Protein AF-0000000075971084 (afdb_homodimer)

Structure (mmCIF, N/CA/C/O backbone):
data_AF-0000000075971084-model_v1
#
loop_
_entity.id
_entity.type
_entity.pdbx_description
1 polymer 'GH18 domain-containing protein'
#
loop_
_atom_site.group_PDB
_atom_site.id
_atom_site.type_symbol
_atom_site.label_atom_id
_atom_site.label_alt_id
_atom_site.label_comp_id
_atom_site.label_asym_id
_atom_site.label_entity_id
_atom_site.label_seq_id
_atom_site.pdbx_PDB_ins_code
_atom_site.Cartn_x
_atom_site.Cartn_y
_atom_site.Cartn_z
_atom_site.occupancy
_atom_site.B_iso_or_equiv
_atom_site.auth_seq_id
_atom_site.auth_comp_id
_atom_site.auth_asym_id
_atom_site.auth_atom_id
_atom_site.pdbx_PDB_model_num
ATOM 1 N N . MET A 1 1 ? 2.893 -18.484 -8.086 1 83.44 1 MET A N 1
ATOM 2 C CA . MET A 1 1 ? 2.311 -17.203 -7.719 1 83.44 1 MET A CA 1
ATOM 3 C C . MET A 1 1 ? 2.146 -16.312 -8.945 1 83.44 1 MET A C 1
ATOM 5 O O . MET A 1 1 ? 1.045 -15.836 -9.234 1 83.44 1 MET A O 1
ATOM 9 N N . ALA A 1 2 ? 3.102 -16.266 -9.844 1 87.56 2 ALA A N 1
ATOM 10 C CA . ALA A 1 2 ? 3.031 -15.367 -10.992 1 87.56 2 ALA A CA 1
ATOM 11 C C . ALA A 1 2 ? 1.908 -15.773 -11.945 1 87.56 2 ALA A C 1
ATOM 13 O O . ALA A 1 2 ? 1.162 -14.922 -12.43 1 87.56 2 ALA A O 1
ATOM 14 N N . ASP A 1 3 ? 1.844 -17.047 -12.125 1 89.62 3 ASP A N 1
ATOM 15 C CA . ASP A 1 3 ? 0.774 -17.516 -12.992 1 89.62 3 ASP A CA 1
ATOM 16 C C . ASP A 1 3 ? -0.597 -17.172 -12.422 1 89.62 3 ASP A C 1
ATOM 18 O O . ASP A 1 3 ? -1.497 -16.766 -13.156 1 89.62 3 ASP A O 1
ATOM 22 N N . LEU A 1 4 ? -0.7 -17.375 -11.18 1 89.12 4 LEU A N 1
ATOM 23 C CA . LEU A 1 4 ? -1.96 -17.094 -10.508 1 89.12 4 LEU A CA 1
ATOM 24 C C . LEU A 1 4 ? -2.295 -15.602 -10.602 1 89.12 4 LEU A C 1
ATOM 26 O O . LEU A 1 4 ? -3.443 -15.234 -10.867 1 89.12 4 LEU A O 1
ATOM 30 N N . LEU A 1 5 ? -1.367 -14.734 -10.438 1 91.25 5 LEU A N 1
ATOM 31 C CA . LEU A 1 5 ? -1.575 -13.289 -10.531 1 91.25 5 LEU A CA 1
ATOM 32 C C . LEU A 1 5 ? -1.956 -12.891 -11.953 1 91.25 5 LEU A C 1
ATOM 34 O O . LEU A 1 5 ? -2.811 -12.023 -12.148 1 91.25 5 LEU A O 1
ATOM 38 N N . CYS A 1 6 ? -1.349 -13.547 -12.914 1 93.56 6 CYS A N 1
ATOM 39 C CA . CYS A 1 6 ? -1.674 -13.25 -14.305 1 93.56 6 CYS A CA 1
ATOM 40 C C . CYS A 1 6 ? -3.09 -13.695 -14.641 1 93.56 6 CYS A C 1
ATOM 42 O O . CYS A 1 6 ? -3.816 -13 -15.352 1 93.56 6 CYS A O 1
ATOM 44 N N . GLU A 1 7 ? -3.377 -14.797 -14.148 1 93.31 7 GLU A N 1
ATOM 45 C CA . GLU A 1 7 ? -4.75 -15.25 -14.336 1 93.31 7 GLU A CA 1
ATOM 46 C C . GLU A 1 7 ? -5.742 -14.305 -13.664 1 93.31 7 GLU A C 1
ATOM 48 O O . GLU A 1 7 ? -6.797 -14 -14.219 1 93.31 7 GLU A O 1
ATOM 53 N N . MET A 1 8 ? -5.434 -13.898 -12.523 1 91.38 8 MET A N 1
ATOM 54 C CA . MET A 1 8 ? -6.266 -12.945 -11.805 1 91.38 8 MET A CA 1
ATOM 55 C C . MET A 1 8 ? -6.402 -11.641 -12.586 1 91.38 8 MET A C 1
ATOM 57 O O . MET A 1 8 ? -7.5 -11.094 -12.695 1 91.38 8 MET A O 1
ATOM 61 N N . LYS A 1 9 ? -5.281 -11.18 -13.086 1 94.69 9 LYS A N 1
ATOM 62 C CA . LYS A 1 9 ? -5.309 -9.953 -13.875 1 94.69 9 LYS A CA 1
ATOM 63 C C . LYS A 1 9 ? -6.227 -10.094 -15.086 1 94.69 9 LYS A C 1
ATOM 65 O O . LYS A 1 9 ? -6.961 -9.164 -15.43 1 94.69 9 LYS A O 1
ATOM 70 N N . ASN A 1 10 ? -6.16 -11.211 -15.688 1 94.31 10 ASN A N 1
ATOM 71 C CA . ASN A 1 10 ? -7.051 -11.469 -16.812 1 94.31 10 ASN A CA 1
ATOM 72 C C . ASN A 1 10 ? -8.516 -11.367 -16.406 1 94.31 10 ASN A C 1
ATOM 74 O O . ASN A 1 10 ? -9.336 -10.805 -17.141 1 94.31 10 ASN A O 1
ATOM 78 N N . GLU A 1 11 ? -8.844 -11.891 -15.297 1 90.62 11 GLU A N 1
ATOM 79 C CA . GLU A 1 11 ? -10.203 -11.789 -14.781 1 90.62 11 GLU A CA 1
ATOM 80 C C . GLU A 1 11 ? -10.555 -10.344 -14.438 1 90.62 11 GLU A C 1
ATOM 82 O O . GLU A 1 11 ? -11.656 -9.875 -14.742 1 90.62 11 GLU A O 1
ATOM 87 N N . PHE A 1 12 ? -9.688 -9.625 -13.828 1 92.12 12 PHE A N 1
ATOM 88 C CA . PHE A 1 12 ? -9.883 -8.242 -13.414 1 92.12 12 PHE A CA 1
ATOM 89 C C . PHE A 1 12 ? -10.133 -7.348 -14.617 1 92.12 12 PHE A C 1
ATOM 91 O O . PHE A 1 12 ? -10.953 -6.43 -14.555 1 92.12 12 PHE A O 1
ATOM 98 N N . ASP A 1 13 ? -9.461 -7.652 -15.648 1 92.69 13 ASP A N 1
ATOM 99 C CA . ASP A 1 13 ? -9.57 -6.832 -16.844 1 92.69 13 ASP A CA 1
ATOM 100 C C . ASP A 1 13 ? -10.992 -6.871 -17.406 1 92.69 13 ASP A C 1
ATOM 102 O O . ASP A 1 13 ? -11.445 -5.902 -18.031 1 92.69 13 ASP A O 1
ATOM 106 N N . LYS A 1 1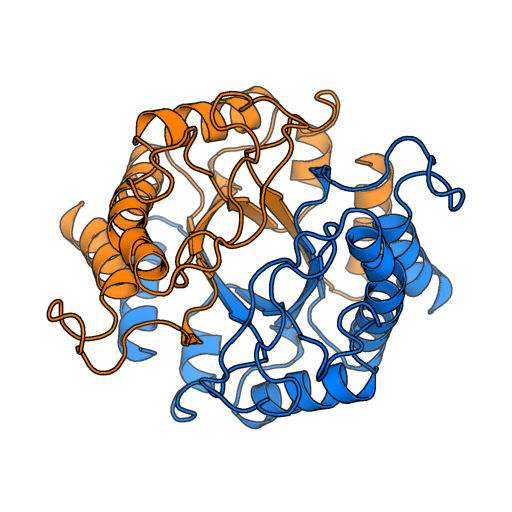4 ? -11.68 -7.926 -17.125 1 90.44 14 LYS A N 1
ATOM 107 C CA . LYS A 1 14 ? -13.055 -8.055 -17.594 1 90.44 14 LYS A CA 1
ATOM 108 C C . LYS A 1 14 ? -13.961 -7.035 -16.906 1 90.44 14 LYS A C 1
ATOM 110 O O . LYS A 1 14 ? -15.008 -6.664 -17.453 1 90.44 14 LYS A O 1
ATOM 115 N N . TYR A 1 15 ? -13.578 -6.582 -15.789 1 88.06 15 TYR A N 1
ATOM 116 C CA . TYR A 1 15 ? -14.398 -5.672 -15 1 88.06 15 TYR A CA 1
ATOM 117 C C . TYR A 1 15 ? -13.773 -4.285 -14.938 1 88.06 15 TYR A C 1
ATOM 119 O O . TYR A 1 15 ? -14.336 -3.369 -14.328 1 88.06 15 TYR A O 1
ATOM 127 N N . GLY A 1 16 ? -12.594 -4.141 -15.586 1 90.31 16 GLY A N 1
ATOM 128 C CA . GLY A 1 16 ? -11.891 -2.871 -15.5 1 90.31 16 GLY A CA 1
ATOM 129 C C . GLY A 1 16 ? -11.219 -2.648 -14.156 1 90.31 16 GLY A C 1
ATOM 130 O O . GLY A 1 16 ? -11.016 -1.506 -13.742 1 90.31 16 GLY A O 1
ATOM 131 N N . TYR A 1 17 ? -10.945 -3.771 -13.414 1 92.31 17 TYR A N 1
ATOM 132 C CA . TYR A 1 17 ? -10.305 -3.695 -12.109 1 92.31 17 TYR A CA 1
ATOM 133 C C . TYR A 1 17 ? -8.789 -3.643 -12.258 1 92.31 17 TYR A C 1
ATOM 135 O O . TYR A 1 17 ? -8.227 -4.207 -13.195 1 92.31 17 TYR A O 1
ATOM 143 N N . SER A 1 18 ? -8.195 -2.957 -11.289 1 94.38 18 SER A N 1
ATOM 144 C CA . SER A 1 18 ? -6.734 -2.912 -11.227 1 94.38 18 SER A CA 1
ATOM 145 C C . SER A 1 18 ? -6.195 -3.939 -10.234 1 94.38 18 SER A C 1
ATOM 147 O O . SER A 1 18 ? -6.824 -4.211 -9.211 1 94.38 18 SER A O 1
ATOM 149 N N . LEU A 1 19 ? -5.086 -4.473 -10.641 1 94.69 19 LEU A N 1
ATOM 150 C CA . LEU A 1 19 ? -4.348 -5.367 -9.75 1 94.69 19 LEU A CA 1
ATOM 151 C C . LEU A 1 19 ? -3.012 -4.754 -9.352 1 94.69 19 LEU A C 1
ATOM 153 O O . LEU A 1 19 ? -2.168 -4.48 -10.211 1 94.69 19 LEU A O 1
ATOM 157 N N . ALA A 1 20 ? -2.893 -4.52 -8.086 1 94.75 20 ALA A N 1
ATOM 158 C CA . ALA A 1 20 ? -1.648 -4.004 -7.523 1 94.75 20 ALA A CA 1
ATOM 159 C C . ALA A 1 20 ? -1.052 -4.984 -6.52 1 94.75 20 ALA A C 1
ATOM 161 O O . ALA A 1 20 ? -1.772 -5.793 -5.93 1 94.75 20 ALA A O 1
ATOM 162 N N . ILE A 1 21 ? 0.245 -4.91 -6.426 1 91.75 21 ILE A N 1
ATOM 163 C CA . ILE A 1 21 ? 0.929 -5.629 -5.359 1 91.75 21 ILE A CA 1
ATOM 164 C C . ILE A 1 21 ? 1.841 -4.672 -4.594 1 91.75 21 ILE A C 1
ATOM 166 O O . ILE A 1 21 ? 2.455 -3.783 -5.188 1 91.75 21 ILE A O 1
ATOM 170 N N . SER A 1 22 ? 1.828 -4.816 -3.281 1 88 22 SER A N 1
ATOM 171 C CA . SER A 1 22 ? 2.75 -4.098 -2.406 1 88 22 SER A CA 1
ATOM 172 C C . SER A 1 22 ? 3.676 -5.062 -1.67 1 88 22 SER A C 1
ATOM 174 O O . SER A 1 22 ? 3.217 -5.875 -0.865 1 88 22 SER A O 1
ATOM 176 N N . LEU A 1 23 ? 4.945 -4.828 -2.016 1 82.5 23 LEU A N 1
ATOM 177 C CA . LEU A 1 23 ? 5.953 -5.746 -1.502 1 82.5 23 LEU A CA 1
ATOM 178 C C . LEU A 1 23 ? 6.664 -5.152 -0.289 1 82.5 23 LEU A C 1
ATOM 180 O O . LEU A 1 23 ? 6.797 -3.93 -0.179 1 82.5 23 LEU A O 1
ATOM 184 N N . VAL A 1 24 ? 7.047 -6.129 0.544 1 69.31 24 VAL A N 1
ATOM 185 C CA . VAL A 1 24 ? 7.871 -5.758 1.689 1 69.31 24 VAL A CA 1
ATOM 186 C C . VAL A 1 24 ? 9.281 -6.32 1.519 1 69.31 24 VAL A C 1
ATOM 188 O O . VAL A 1 24 ? 9.461 -7.539 1.47 1 69.31 24 VAL A O 1
ATOM 191 N N . GLY A 1 25 ? 10.258 -5.434 1.027 1 62.38 25 GLY A N 1
ATOM 192 C CA . GLY A 1 25 ? 11.617 -5.746 0.621 1 62.38 25 GLY A CA 1
ATOM 193 C C . GLY A 1 25 ? 12.383 -6.531 1.667 1 62.38 25 GLY A C 1
ATOM 194 O O . GLY A 1 25 ? 13.617 -6.492 1.702 1 62.38 25 GLY A O 1
ATOM 195 N N . ALA A 1 26 ? 11.75 -7.109 2.613 1 53.75 26 ALA A N 1
ATOM 196 C CA . ALA A 1 26 ? 12.57 -7.871 3.557 1 53.75 26 ALA A CA 1
ATOM 197 C C . ALA A 1 26 ? 12.625 -9.344 3.166 1 53.75 26 ALA A C 1
ATOM 199 O O . ALA A 1 26 ? 13.516 -10.078 3.607 1 53.75 26 ALA A O 1
ATOM 200 N N . VAL A 1 27 ? 11.727 -9.789 2.359 1 50.12 27 VAL A N 1
ATOM 201 C CA . VAL A 1 27 ? 11.648 -11.242 2.217 1 50.12 27 VAL A CA 1
ATOM 202 C C . VAL A 1 27 ? 11.883 -11.625 0.758 1 50.12 27 VAL A C 1
ATOM 204 O O . VAL A 1 27 ? 11.375 -10.977 -0.155 1 50.12 27 VAL A O 1
ATOM 207 N N . GLU A 1 28 ? 12.953 -12.438 0.607 1 49.97 28 GLU A N 1
ATOM 208 C CA . GLU A 1 28 ? 13.234 -12.992 -0.715 1 49.97 28 GLU A CA 1
ATOM 209 C C . GLU A 1 28 ? 12.062 -13.828 -1.222 1 49.97 28 GLU A C 1
ATOM 211 O O . GLU A 1 28 ? 11.523 -14.656 -0.487 1 49.97 28 GLU A O 1
ATOM 216 N N . ILE A 1 29 ? 11.172 -13.32 -2.107 1 53.72 29 ILE A N 1
ATOM 217 C CA . ILE A 1 29 ? 10.18 -14.141 -2.799 1 53.72 29 ILE A CA 1
ATOM 218 C C . ILE A 1 29 ? 10.867 -15.023 -3.83 1 53.72 29 ILE A C 1
ATOM 220 O O . ILE A 1 29 ? 11.961 -14.703 -4.309 1 53.72 29 ILE A O 1
ATOM 224 N N . GLU A 1 30 ? 10.391 -16.266 -3.713 1 52.78 30 GLU A N 1
ATOM 225 C CA . GLU A 1 30 ? 10.984 -17.094 -4.758 1 52.78 30 GLU A CA 1
ATOM 226 C C . GLU A 1 30 ? 11.055 -16.344 -6.086 1 52.78 30 GLU A C 1
ATOM 228 O O . GLU A 1 30 ? 10.109 -15.648 -6.457 1 52.78 30 GLU A O 1
ATOM 233 N N . GLU A 1 31 ? 12.344 -16.094 -6.547 1 54.75 31 GLU A N 1
ATOM 234 C CA . GLU A 1 31 ? 12.953 -15.336 -7.637 1 54.75 31 GLU A CA 1
ATOM 235 C C . GLU A 1 31 ? 12.125 -15.445 -8.914 1 54.75 31 GLU A C 1
ATOM 237 O O . GLU A 1 31 ? 11.953 -14.461 -9.633 1 54.75 31 GLU A O 1
ATOM 242 N N . GLU A 1 32 ? 11.758 -16.797 -9.273 1 56.25 32 GLU A N 1
ATOM 243 C CA . GLU A 1 32 ? 11.602 -17.109 -10.688 1 56.25 32 GLU A CA 1
ATOM 244 C C . GLU A 1 32 ? 10.336 -16.5 -11.266 1 56.25 32 GLU A C 1
ATOM 246 O O . GLU A 1 32 ? 10.117 -16.531 -12.477 1 56.25 32 GLU A O 1
ATOM 251 N N . SER A 1 33 ? 10.039 -15.211 -10.859 1 80.38 33 SER A N 1
ATOM 252 C CA . SER A 1 33 ? 8.922 -14.805 -11.703 1 80.38 33 SER A CA 1
ATOM 253 C C . SER A 1 33 ? 8.5 -13.367 -11.406 1 80.38 33 SER A C 1
ATOM 255 O O . SER A 1 33 ? 7.367 -12.977 -11.695 1 80.38 33 SER A O 1
ATOM 257 N N . LEU A 1 34 ? 9.562 -12.656 -11.125 1 86.38 34 LEU A N 1
ATOM 258 C CA . LEU A 1 34 ? 9.219 -11.281 -10.789 1 86.38 34 LEU A CA 1
ATOM 259 C C . LEU A 1 34 ? 8.953 -10.469 -12.055 1 86.38 34 LEU A C 1
ATOM 261 O O . LEU A 1 34 ? 8.117 -9.562 -12.055 1 86.38 34 LEU A O 1
ATOM 265 N N . ASP A 1 35 ? 9.648 -10.867 -13.102 1 90.06 35 ASP A N 1
ATOM 266 C CA . ASP A 1 35 ? 9.383 -10.219 -14.383 1 90.06 35 ASP A CA 1
ATOM 267 C C . ASP A 1 35 ? 7.938 -10.445 -14.82 1 90.06 35 ASP A C 1
ATOM 269 O O . ASP A 1 35 ? 7.281 -9.523 -15.312 1 90.06 35 ASP A O 1
ATOM 273 N N . LYS A 1 36 ? 7.508 -11.617 -14.648 1 90.75 36 LYS A N 1
ATOM 274 C CA . LYS A 1 36 ? 6.133 -11.953 -15.008 1 90.75 36 LYS A CA 1
ATOM 275 C C . LYS A 1 36 ? 5.141 -11.227 -14.102 1 90.75 36 LYS A C 1
ATOM 277 O O . LYS A 1 36 ? 4.121 -10.711 -14.578 1 90.75 36 LYS A O 1
ATOM 282 N N . ILE A 1 37 ? 5.434 -11.125 -12.891 1 90.38 37 ILE A N 1
ATOM 283 C CA . ILE A 1 37 ? 4.594 -10.414 -11.93 1 90.38 37 ILE A CA 1
ATOM 284 C C . ILE A 1 37 ? 4.492 -8.945 -12.32 1 90.38 37 ILE A C 1
ATOM 286 O O . ILE A 1 37 ? 3.402 -8.367 -12.328 1 90.38 37 ILE A O 1
ATOM 290 N N . ALA A 1 38 ? 5.609 -8.422 -12.664 1 92.81 38 ALA A N 1
ATOM 291 C CA . ALA A 1 38 ? 5.645 -7.012 -13.039 1 92.81 38 ALA A CA 1
ATOM 292 C C . ALA A 1 38 ? 4.777 -6.754 -14.273 1 92.81 38 ALA A C 1
ATOM 294 O O . ALA A 1 38 ? 4.156 -5.695 -14.391 1 92.81 38 ALA A O 1
ATOM 295 N N . ARG A 1 39 ? 4.684 -7.66 -15.117 1 92.94 39 ARG A N 1
ATOM 296 C CA . ARG A 1 39 ? 3.91 -7.5 -16.344 1 92.94 39 ARG A CA 1
ATOM 297 C C . ARG A 1 39 ? 2.414 -7.609 -16.078 1 92.94 39 ARG A C 1
ATOM 299 O O . ARG A 1 39 ? 1.604 -6.957 -16.734 1 92.94 39 ARG A O 1
ATOM 306 N N . CYS A 1 40 ? 2.061 -8.352 -15.156 1 93.56 40 CYS A N 1
ATOM 307 C CA . CYS A 1 40 ? 0.65 -8.648 -14.945 1 93.56 40 CYS A CA 1
ATOM 308 C C . CYS A 1 40 ? 0.019 -7.645 -13.984 1 93.56 40 CYS A C 1
ATOM 310 O O . CYS A 1 40 ? -1.195 -7.434 -14.008 1 93.56 40 CYS A O 1
ATOM 312 N N . CYS A 1 41 ? 0.804 -6.949 -13.148 1 95 41 CYS A N 1
ATOM 313 C CA . CYS A 1 41 ? 0.267 -6.012 -12.172 1 95 41 CYS A CA 1
ATOM 314 C C . CYS A 1 41 ? 0.285 -4.586 -12.711 1 95 41 CYS A C 1
ATOM 316 O O . CYS A 1 41 ? 1.211 -4.203 -13.43 1 95 41 CYS A O 1
ATOM 318 N N . ASP A 1 42 ? -0.738 -3.877 -12.359 1 94.31 42 ASP A N 1
ATOM 319 C CA . ASP A 1 42 ? -0.831 -2.496 -12.82 1 94.31 42 ASP A CA 1
ATOM 320 C C . ASP A 1 42 ? 0.163 -1.603 -12.086 1 94.31 42 ASP A C 1
ATOM 322 O O . ASP A 1 42 ? 0.747 -0.692 -12.68 1 94.31 42 ASP A O 1
ATOM 326 N N . TYR A 1 43 ? 0.322 -1.896 -10.883 1 91.12 43 TYR A N 1
ATOM 327 C CA . TYR A 1 43 ? 1.336 -1.167 -10.133 1 91.12 43 TYR A CA 1
ATOM 328 C C . TYR A 1 43 ? 1.962 -2.051 -9.062 1 91.12 43 TYR A C 1
ATOM 330 O O . TYR A 1 43 ? 1.323 -2.984 -8.562 1 91.12 43 TYR A O 1
ATOM 338 N N . ILE A 1 44 ? 3.201 -1.677 -8.789 1 94.38 44 ILE A N 1
ATOM 339 C CA . ILE A 1 44 ? 3.967 -2.363 -7.758 1 94.38 44 ILE A CA 1
ATOM 340 C C . ILE A 1 44 ? 4.531 -1.342 -6.77 1 94.38 44 ILE A C 1
ATOM 342 O O . ILE A 1 44 ? 5.184 -0.375 -7.172 1 94.38 44 ILE A O 1
ATOM 346 N N . ALA A 1 45 ? 4.191 -1.533 -5.543 1 92.62 45 ALA A N 1
ATOM 347 C CA . ALA A 1 45 ? 4.773 -0.711 -4.484 1 92.62 45 ALA A CA 1
ATOM 348 C C . ALA A 1 45 ? 5.742 -1.522 -3.629 1 92.62 45 ALA A C 1
ATOM 350 O O . ALA A 1 45 ? 5.602 -2.74 -3.506 1 92.62 45 ALA A O 1
ATOM 351 N N . LEU A 1 46 ? 6.754 -0.83 -3.166 1 85.56 46 LEU A N 1
ATOM 352 C CA . LEU A 1 46 ? 7.789 -1.525 -2.406 1 85.56 46 LEU A CA 1
ATOM 353 C C . LEU A 1 46 ? 8.109 -0.782 -1.114 1 85.56 46 LEU A C 1
ATOM 355 O O . LEU A 1 46 ? 8.484 0.39 -1.145 1 85.56 46 LEU A O 1
ATOM 359 N N . LEU A 1 47 ? 7.879 -1.496 -0.03 1 79.19 47 LEU A N 1
ATOM 360 C CA . LEU A 1 47 ? 8.312 -1.017 1.278 1 79.19 47 LEU A CA 1
ATOM 361 C C . LEU A 1 47 ? 9.695 -1.553 1.623 1 79.19 47 LEU A C 1
ATOM 363 O O . LEU A 1 47 ? 9.914 -2.768 1.639 1 79.19 47 LEU A O 1
ATOM 367 N N . THR A 1 48 ? 10.617 -0.627 1.768 1 72.88 48 THR A N 1
ATOM 368 C CA . THR A 1 48 ? 11.961 -1.046 2.152 1 72.88 48 THR A CA 1
ATOM 369 C C . THR A 1 48 ? 12.148 -0.952 3.664 1 72.88 48 THR A C 1
ATOM 371 O O . THR A 1 48 ? 11.672 -0.005 4.293 1 72.88 48 THR A O 1
ATOM 374 N N . LEU A 1 49 ? 12.516 -2.137 4.328 1 57.19 49 LEU A N 1
ATOM 375 C CA . LEU A 1 49 ? 12.656 -2.193 5.777 1 57.19 49 LEU A CA 1
ATOM 376 C C . LEU A 1 49 ? 14.125 -2.092 6.184 1 57.19 49 LEU A C 1
ATOM 378 O O . LEU A 1 49 ? 15.008 -2.523 5.441 1 57.19 49 LEU A O 1
ATOM 382 N N . SER A 1 50 ? 14.359 -1.188 7.273 1 49 50 SER A N 1
ATOM 383 C CA . SER A 1 50 ? 15.711 -1.093 7.809 1 49 50 SER A CA 1
ATOM 384 C C . SER A 1 50 ? 16.109 -2.373 8.531 1 49 50 SER A C 1
ATOM 386 O O . SER A 1 50 ? 15.258 -3.072 9.086 1 49 50 SER A O 1
ATOM 388 N N . ARG A 1 51 ? 17.328 -2.646 8.273 1 42 51 ARG A N 1
ATOM 389 C CA . ARG A 1 51 ? 18.094 -3.717 8.914 1 42 51 ARG A CA 1
ATOM 390 C C . ARG A 1 51 ? 18.531 -3.314 10.312 1 42 51 ARG A C 1
ATOM 392 O O . ARG A 1 51 ? 18.953 -2.182 10.531 1 42 51 ARG A O 1
ATOM 399 N N . GLY A 1 52 ? 18.141 -4.117 11.5 1 40.97 52 GLY A N 1
ATOM 400 C CA . GLY A 1 52 ? 18.656 -4.156 12.852 1 40.97 52 GLY A CA 1
ATOM 401 C C . GLY A 1 52 ? 17.859 -3.316 13.828 1 40.97 52 GLY A C 1
ATOM 402 O O . GLY A 1 52 ? 16.859 -2.709 13.461 1 40.97 52 GLY A O 1
ATOM 403 N N . LYS A 1 53 ? 18.344 -3.604 15.109 1 39.91 53 LYS A N 1
ATOM 404 C CA . LYS A 1 53 ? 17.906 -2.984 16.359 1 39.91 53 LYS A CA 1
ATOM 405 C C . LYS A 1 53 ? 17.656 -1.489 16.172 1 39.91 53 LYS A C 1
ATOM 407 O O . LYS A 1 53 ? 17.141 -0.823 17.062 1 39.91 53 LYS A O 1
ATOM 412 N N . GLU A 1 54 ? 18.5 -0.873 15.484 1 36.31 54 GLU A N 1
ATOM 413 C CA . GLU A 1 54 ? 18.266 0.567 15.398 1 36.31 54 GLU A CA 1
ATOM 414 C C . GLU A 1 54 ? 17.047 0.883 14.547 1 36.31 54 GLU A C 1
ATOM 416 O O . GLU A 1 54 ? 17.172 1.087 13.336 1 36.31 54 GLU A O 1
ATOM 421 N N . THR A 1 55 ? 16.094 0.04 14.594 1 38.78 55 THR A N 1
ATOM 422 C CA . THR A 1 55 ? 14.758 -0.015 14.023 1 38.78 55 THR A CA 1
ATOM 423 C C . THR A 1 55 ? 14.266 1.383 13.664 1 38.78 55 THR A C 1
ATOM 425 O O . THR A 1 55 ? 13.367 1.535 12.828 1 38.78 55 THR A O 1
ATOM 428 N N . HIS A 1 56 ? 14.406 2.174 14.656 1 37.41 56 HIS A N 1
ATOM 429 C CA . HIS A 1 56 ? 13.898 3.539 14.594 1 37.41 56 HIS A CA 1
ATOM 430 C C . HIS A 1 56 ? 14.609 4.344 13.508 1 37.41 56 HIS A C 1
ATOM 432 O O . HIS A 1 56 ? 14.203 5.465 13.195 1 37.41 56 HIS A O 1
ATOM 438 N N . ARG A 1 57 ? 15.891 3.787 13.25 1 35.47 57 ARG A N 1
ATOM 439 C CA . ARG A 1 57 ? 16.641 4.66 12.352 1 35.47 57 ARG A CA 1
ATOM 440 C C . ARG A 1 57 ? 16.344 4.32 10.891 1 35.47 57 ARG A C 1
ATOM 442 O O . ARG A 1 57 ? 16.125 3.158 10.547 1 35.47 57 ARG A O 1
ATOM 449 N N . ILE A 1 58 ? 15.867 5.211 10.148 1 41.41 58 ILE A N 1
ATOM 450 C CA . ILE A 1 58 ? 15.602 5.312 8.719 1 41.41 58 ILE A CA 1
ATOM 451 C C . ILE A 1 58 ? 16.469 4.316 7.957 1 41.41 58 ILE A C 1
ATOM 453 O O . ILE A 1 58 ? 17.672 4.207 8.219 1 41.41 58 ILE A O 1
ATOM 457 N N . ALA A 1 59 ? 15.984 3.199 7.496 1 47.28 59 ALA A N 1
ATOM 458 C CA . ALA A 1 59 ? 16.734 2.312 6.613 1 47.28 59 ALA A CA 1
ATOM 459 C C . ALA A 1 59 ? 17.906 3.047 5.957 1 47.28 59 ALA A C 1
ATOM 461 O O . ALA A 1 59 ? 17.719 4.113 5.363 1 47.28 59 ALA A O 1
ATOM 462 N N . PRO A 1 60 ? 19.156 2.701 6.398 1 51.91 60 PRO A N 1
ATOM 463 C CA . PRO A 1 60 ? 20.25 3.336 5.66 1 51.91 60 PRO A CA 1
ATOM 464 C C . PRO A 1 60 ? 20.031 3.307 4.148 1 51.91 60 PRO A C 1
ATOM 466 O O . PRO A 1 60 ? 19.359 2.41 3.633 1 51.91 60 PRO A O 1
ATOM 469 N N . ILE A 1 61 ? 20.188 4.469 3.506 1 61.59 61 ILE A N 1
ATOM 470 C CA . ILE A 1 61 ? 20.094 4.641 2.061 1 61.59 61 ILE A CA 1
ATOM 471 C C . ILE A 1 61 ? 20.641 3.402 1.354 1 61.59 61 ILE A C 1
ATOM 473 O O . ILE A 1 61 ? 20.125 3 0.308 1 61.59 61 ILE A O 1
ATOM 477 N N . ASN A 1 62 ? 21.547 2.703 2.025 1 64.94 62 ASN A N 1
ATOM 478 C CA . ASN A 1 62 ? 22.156 1.526 1.407 1 64.94 62 ASN A CA 1
ATOM 479 C C . ASN A 1 62 ? 21.188 0.339 1.418 1 64.94 62 ASN A C 1
ATOM 481 O O . ASN A 1 62 ? 21.219 -0.488 0.504 1 64.94 62 ASN A O 1
ATOM 485 N N . MET A 1 63 ? 20.422 0.404 2.383 1 64.75 63 MET A N 1
ATOM 486 C CA . MET A 1 63 ? 19.453 -0.699 2.453 1 64.75 63 MET A CA 1
ATOM 487 C C . MET A 1 63 ? 18.344 -0.522 1.425 1 64.75 63 MET A C 1
ATOM 489 O O . MET A 1 63 ? 17.922 -1.489 0.791 1 64.75 63 MET A O 1
ATOM 493 N N . ILE A 1 64 ? 17.984 0.713 1.271 1 71.19 64 ILE A N 1
ATOM 494 C CA . ILE A 1 64 ? 16.984 1.006 0.263 1 71.19 64 ILE A CA 1
ATOM 495 C C . ILE A 1 64 ? 17.5 0.617 -1.119 1 71.19 64 ILE A C 1
ATOM 497 O O . ILE A 1 64 ? 16.812 -0.063 -1.881 1 71.19 64 ILE A O 1
ATOM 501 N N . LYS A 1 65 ? 18.734 0.979 -1.297 1 76.94 65 LYS A N 1
ATOM 502 C CA . LYS A 1 65 ? 19.344 0.692 -2.588 1 76.94 65 LYS A CA 1
ATOM 503 C C . LYS A 1 65 ? 19.438 -0.812 -2.828 1 76.94 65 LYS A C 1
ATOM 505 O O . LYS A 1 65 ? 19.094 -1.299 -3.906 1 76.94 65 LYS A O 1
ATOM 510 N N . SER A 1 66 ? 19.906 -1.5 -1.892 1 77.12 66 SER A N 1
ATOM 511 C CA . SER A 1 66 ? 20.094 -2.939 -2.041 1 77.12 66 SER A CA 1
ATOM 512 C C . SER A 1 66 ? 18.75 -3.641 -2.291 1 77.12 66 SER A C 1
ATOM 514 O O . SER A 1 66 ? 18.672 -4.566 -3.102 1 77.12 66 SER A O 1
ATOM 516 N N . THR A 1 67 ? 17.766 -3.201 -1.592 1 77.56 67 THR A N 1
ATOM 517 C CA . THR A 1 67 ? 16.438 -3.814 -1.748 1 77.56 67 THR A CA 1
ATOM 518 C C . THR A 1 67 ? 15.883 -3.539 -3.139 1 77.56 67 THR A C 1
ATOM 520 O O . THR A 1 67 ? 15.438 -4.461 -3.828 1 77.56 67 THR A O 1
ATOM 523 N N . VAL A 1 68 ? 15.945 -2.326 -3.561 1 84.25 68 VAL A N 1
ATOM 524 C CA . VAL A 1 68 ? 15.414 -1.955 -4.867 1 84.25 68 VAL A CA 1
ATOM 525 C C . VAL A 1 68 ? 16.188 -2.68 -5.965 1 84.25 68 VAL A C 1
ATOM 527 O O . VAL A 1 68 ? 15.594 -3.248 -6.883 1 84.25 68 VAL A O 1
ATOM 530 N N . ASP A 1 69 ? 17.484 -2.725 -5.77 1 84.31 69 ASP A N 1
ATOM 531 C CA . ASP A 1 69 ? 18.312 -3.389 -6.766 1 84.31 69 ASP A CA 1
ATOM 532 C C . ASP A 1 69 ? 17.984 -4.875 -6.867 1 84.31 69 ASP A C 1
ATOM 534 O O . ASP A 1 69 ? 18 -5.449 -7.957 1 84.31 69 ASP A O 1
ATOM 538 N N . TRP A 1 70 ? 17.734 -5.41 -5.812 1 83.69 70 TRP A N 1
ATOM 539 C CA . TRP A 1 70 ? 17.391 -6.828 -5.793 1 83.69 70 TRP A CA 1
ATOM 540 C C . TRP A 1 70 ? 16.172 -7.109 -6.66 1 83.69 70 TRP A C 1
ATOM 542 O O . TRP A 1 70 ? 16.172 -8.031 -7.477 1 83.69 70 TRP A O 1
ATOM 552 N N . TYR A 1 71 ? 15.164 -6.328 -6.531 1 86.5 71 TYR A N 1
ATOM 553 C CA . TYR A 1 71 ? 13.93 -6.512 -7.285 1 86.5 71 TYR A CA 1
ATOM 554 C C . TYR A 1 71 ? 14.133 -6.141 -8.75 1 86.5 71 TYR A C 1
ATOM 556 O O . TYR A 1 71 ? 13.633 -6.832 -9.641 1 86.5 71 TYR A O 1
ATOM 564 N N . VAL A 1 72 ? 14.867 -5.109 -9 1 89.06 72 VAL A N 1
AT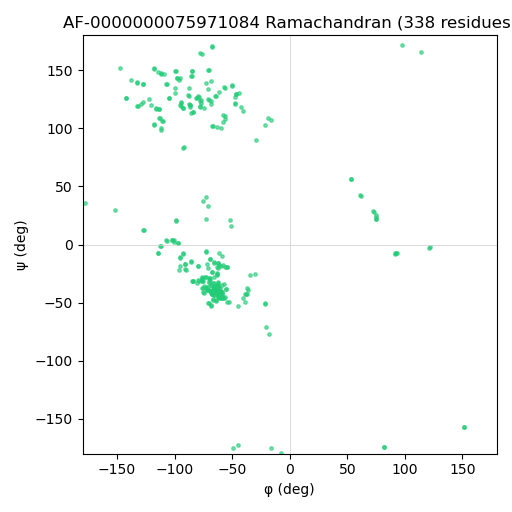OM 565 C CA . VAL A 1 72 ? 15.086 -4.637 -10.367 1 89.06 72 VAL A CA 1
ATOM 566 C C . VAL A 1 72 ? 15.93 -5.652 -11.133 1 89.06 72 VAL A C 1
ATOM 568 O O . VAL A 1 72 ? 15.633 -5.973 -12.289 1 89.06 72 VAL A O 1
ATOM 571 N N . GLU A 1 73 ? 16.891 -6.195 -10.516 1 88.12 73 GLU A N 1
ATOM 572 C CA . GLU A 1 73 ? 17.766 -7.18 -11.148 1 88.12 73 GLU A CA 1
ATOM 573 C C . GLU A 1 73 ? 17 -8.461 -11.492 1 88.12 73 GLU A C 1
ATOM 575 O O . GLU A 1 73 ? 17.422 -9.234 -12.344 1 88.12 73 GLU A O 1
ATOM 580 N N . ARG A 1 74 ? 15.945 -8.594 -10.953 1 87.5 74 ARG A N 1
ATOM 581 C CA . ARG A 1 74 ? 15.172 -9.812 -11.148 1 87.5 74 ARG A CA 1
ATOM 582 C C . ARG A 1 74 ? 13.969 -9.562 -12.047 1 87.5 74 ARG A C 1
ATOM 584 O O . ARG A 1 74 ? 13.125 -10.445 -12.219 1 87.5 74 ARG A O 1
ATOM 591 N N . GLY A 1 75 ? 13.898 -8.336 -12.523 1 89.38 75 GLY A N 1
ATOM 592 C CA . GLY A 1 75 ? 13.008 -8.18 -13.664 1 89.38 75 GLY A CA 1
ATOM 593 C C . GLY A 1 75 ? 11.898 -7.168 -13.422 1 89.38 75 GLY A C 1
ATOM 594 O O . GLY A 1 75 ? 11.102 -6.895 -14.32 1 89.38 75 GLY A O 1
ATOM 595 N N . ILE A 1 76 ? 11.836 -6.625 -12.289 1 91.81 76 ILE A N 1
ATOM 596 C CA . ILE A 1 76 ? 10.867 -5.555 -12.109 1 91.81 76 ILE A CA 1
ATOM 597 C C . ILE A 1 76 ? 11.453 -4.23 -12.586 1 91.81 76 ILE A C 1
ATOM 599 O O . ILE A 1 76 ? 12.445 -3.748 -12.031 1 91.81 76 ILE A O 1
ATOM 603 N N . PRO A 1 77 ? 10.852 -3.674 -13.688 1 94.62 77 PRO A N 1
ATOM 604 C CA . PRO A 1 77 ? 11.359 -2.371 -14.117 1 94.62 77 PRO A CA 1
ATOM 605 C C . PRO A 1 77 ? 11.297 -1.321 -13.008 1 94.62 77 PRO A C 1
ATOM 607 O O . PRO A 1 77 ? 10.273 -1.202 -12.32 1 94.62 77 PRO A O 1
ATOM 610 N N . ALA A 1 78 ? 12.375 -0.571 -12.859 1 93 78 ALA A N 1
ATOM 611 C CA . ALA A 1 78 ? 12.445 0.445 -11.812 1 93 78 ALA A CA 1
ATOM 612 C C . ALA A 1 78 ? 11.281 1.419 -11.906 1 93 78 ALA A C 1
ATOM 614 O O . ALA A 1 78 ? 10.672 1.776 -10.891 1 93 78 ALA A O 1
ATOM 615 N N . ARG A 1 79 ? 10.883 1.769 -13.133 1 93.62 79 ARG A N 1
ATOM 616 C CA . ARG A 1 79 ? 9.852 2.77 -13.367 1 93.62 79 ARG A CA 1
ATOM 617 C C . ARG A 1 79 ? 8.484 2.252 -12.93 1 93.62 79 ARG A C 1
ATOM 619 O O . ARG A 1 79 ? 7.527 3.025 -12.812 1 93.62 79 ARG A O 1
ATOM 626 N N . LYS A 1 80 ? 8.391 1.014 -12.68 1 94.25 80 LYS A N 1
ATOM 627 C CA . LYS A 1 80 ? 7.121 0.431 -12.258 1 94.25 80 LYS A CA 1
ATOM 628 C C . LYS A 1 80 ? 7.012 0.4 -10.742 1 94.25 80 LYS A C 1
ATOM 630 O O . LYS A 1 80 ? 5.938 0.125 -10.195 1 94.25 80 LYS A O 1
ATOM 635 N N . ILE A 1 81 ? 8.055 0.727 -10.078 1 93.44 81 ILE A N 1
ATOM 636 C CA . ILE A 1 81 ? 8.086 0.613 -8.625 1 93.44 81 ILE A CA 1
ATOM 637 C C . ILE A 1 81 ? 7.719 1.956 -7.992 1 93.44 81 ILE A C 1
ATOM 639 O O . ILE A 1 81 ? 8.352 2.975 -8.273 1 93.44 81 ILE A O 1
ATOM 643 N N . LEU A 1 82 ? 6.652 1.968 -7.211 1 93.75 82 LEU A N 1
ATOM 644 C CA . LEU A 1 82 ? 6.391 3.068 -6.289 1 93.75 82 LEU A CA 1
ATOM 645 C C . LEU A 1 82 ? 7.059 2.818 -4.941 1 93.75 82 LEU A C 1
ATOM 647 O O . LEU A 1 82 ? 6.922 1.738 -4.367 1 93.75 82 LEU A O 1
ATOM 651 N N . ALA A 1 83 ? 7.785 3.809 -4.531 1 88.94 83 ALA A N 1
ATOM 652 C CA . ALA A 1 83 ? 8.367 3.707 -3.193 1 88.94 83 ALA A CA 1
ATOM 653 C C . ALA A 1 83 ? 7.32 3.996 -2.121 1 88.94 83 ALA A C 1
ATOM 655 O O . ALA A 1 83 ? 6.664 5.043 -2.146 1 88.94 83 ALA A O 1
ATOM 656 N N . ILE A 1 84 ? 7.18 3.041 -1.23 1 85.38 84 ILE A N 1
ATOM 657 C CA . ILE A 1 84 ? 6.266 3.24 -0.11 1 85.38 84 ILE A CA 1
ATOM 658 C C . ILE A 1 84 ? 6.953 4.066 0.975 1 85.38 84 ILE A C 1
ATOM 660 O O . ILE A 1 84 ? 8.062 3.74 1.401 1 85.38 84 ILE A O 1
ATOM 664 N N . VAL A 1 85 ? 6.273 5.168 1.349 1 81.5 85 VAL A N 1
ATOM 665 C CA . VAL A 1 85 ? 6.727 6.016 2.449 1 81.5 85 VAL A CA 1
ATOM 666 C C . VAL A 1 85 ? 5.68 6.016 3.562 1 81.5 85 VAL A C 1
ATOM 668 O O . VAL A 1 85 ? 4.668 6.719 3.471 1 81.5 85 VAL A O 1
ATOM 671 N N . PRO A 1 86 ? 5.957 5.266 4.645 1 73.44 86 PRO A N 1
ATOM 672 C CA . PRO A 1 86 ? 4.965 5.199 5.719 1 73.44 86 PRO A CA 1
ATOM 673 C C . PRO A 1 86 ? 5 6.422 6.629 1 73.44 86 PRO A C 1
ATOM 675 O O . PRO A 1 86 ? 6.078 6.867 7.035 1 73.44 86 PRO A O 1
ATOM 678 N N . ALA A 1 87 ? 3.791 7.012 6.781 1 67.19 87 ALA A N 1
ATOM 679 C CA . ALA A 1 87 ? 3.689 8.133 7.715 1 67.19 87 ALA A CA 1
ATOM 680 C C . ALA A 1 87 ? 3.693 7.645 9.164 1 67.19 87 ALA A C 1
ATOM 682 O O . ALA A 1 87 ? 3.955 8.422 10.086 1 67.19 87 ALA A O 1
ATOM 683 N N . LEU A 1 88 ? 3.176 6.496 9.383 1 54.09 88 LEU A N 1
ATOM 684 C CA . LEU A 1 88 ? 3.223 5.918 10.727 1 54.09 88 LEU A CA 1
ATOM 685 C C . LEU A 1 88 ? 4.531 5.168 10.945 1 54.09 88 LEU A C 1
ATOM 687 O O . LEU A 1 88 ? 5.082 4.582 10.016 1 54.09 88 LEU A O 1
ATOM 691 N N . GLY A 1 89 ? 5.449 5.633 11.844 1 49.16 89 GLY A N 1
ATOM 692 C CA . GLY A 1 89 ? 6.605 4.785 12.094 1 49.16 89 GLY A CA 1
ATOM 693 C C . GLY A 1 89 ? 6.504 3.424 11.43 1 49.16 89 GLY A C 1
ATOM 694 O O . GLY A 1 89 ? 5.488 3.104 10.805 1 49.16 89 GLY A O 1
ATOM 695 N N . ALA A 1 90 ? 7.535 2.463 11.578 1 47.22 90 ALA A N 1
ATOM 696 C CA . ALA A 1 90 ? 7.773 1.208 10.867 1 47.22 90 ALA A CA 1
ATOM 697 C C . ALA A 1 90 ? 6.566 0.282 10.969 1 47.22 90 ALA A C 1
ATOM 699 O O . ALA A 1 90 ? 5.977 0.13 12.039 1 47.22 90 ALA A O 1
ATOM 700 N N . ILE A 1 91 ? 5.766 0.106 9.773 1 49.41 91 ILE A N 1
ATOM 701 C CA . ILE A 1 91 ? 4.711 -0.898 9.688 1 49.41 91 ILE A CA 1
ATOM 702 C C . ILE A 1 91 ? 5.289 -2.281 9.977 1 49.41 91 ILE A C 1
ATOM 704 O O . ILE A 1 91 ? 4.691 -3.072 10.703 1 49.41 91 ILE A O 1
ATOM 708 N N . PHE A 1 92 ? 6.594 -2.549 9.562 1 50.75 92 PHE A N 1
ATOM 709 C CA . PHE A 1 92 ? 7.246 -3.84 9.758 1 50.75 92 PHE A CA 1
ATOM 710 C C . PHE A 1 92 ? 8.719 -3.656 10.094 1 50.75 92 PHE A C 1
ATOM 712 O O . PHE A 1 92 ? 9.359 -2.721 9.609 1 50.75 92 PHE A O 1
ATOM 719 N N . THR A 1 93 ? 9.062 -4.348 11.305 1 50.88 93 THR A N 1
ATOM 720 C CA . THR A 1 93 ? 10.5 -4.469 11.555 1 50.88 93 THR A CA 1
ATOM 721 C C . THR A 1 93 ? 10.938 -5.93 11.5 1 50.88 93 THR A C 1
ATOM 723 O O . THR A 1 93 ? 10.133 -6.832 11.758 1 50.88 93 THR A O 1
ATOM 726 N N . LEU A 1 94 ? 12.203 -6.066 11.055 1 50.34 94 LEU A N 1
ATOM 727 C CA . LEU A 1 94 ? 12.758 -7.414 11.133 1 50.34 94 LEU A CA 1
ATOM 728 C C . LEU A 1 94 ? 12.898 -7.859 12.586 1 50.34 94 LEU A C 1
ATOM 730 O O . LEU A 1 94 ? 13.281 -7.062 13.445 1 50.34 94 LEU A O 1
ATOM 734 N N . GLU A 1 95 ? 12.32 -9.062 12.828 1 53.56 95 GLU A N 1
ATOM 735 C CA . GLU A 1 95 ? 12.539 -9.625 14.156 1 53.56 95 GLU A CA 1
ATOM 736 C C . GLU A 1 95 ? 14.023 -9.711 14.492 1 53.56 95 GLU A C 1
ATOM 738 O O . GLU A 1 95 ? 14.43 -9.398 15.609 1 53.56 95 GLU A O 1
ATOM 743 N N . ASP A 1 96 ? 14.719 -10.258 13.578 1 53.78 96 ASP A N 1
ATOM 744 C CA . ASP A 1 96 ? 16.172 -10.32 13.633 1 53.78 96 ASP A CA 1
ATOM 745 C C . ASP A 1 96 ? 16.812 -9.406 12.578 1 53.78 96 ASP A C 1
ATOM 747 O O . ASP A 1 96 ? 16.734 -9.688 11.383 1 53.78 96 ASP A O 1
ATOM 751 N N . PRO A 1 97 ? 17.344 -8.289 13.141 1 55.41 97 PRO A N 1
ATOM 752 C CA . PRO A 1 97 ? 17.875 -7.312 12.188 1 55.41 97 PRO A CA 1
ATOM 753 C C . PRO A 1 97 ? 18.906 -7.926 11.242 1 55.41 97 PRO A C 1
ATOM 755 O O . PRO A 1 97 ? 19.172 -7.375 10.164 1 55.41 97 PRO A O 1
ATOM 758 N N . ASP A 1 98 ? 19.359 -8.984 11.688 1 54.75 98 ASP A N 1
ATOM 759 C CA . ASP A 1 98 ? 20.406 -9.594 10.859 1 54.75 98 ASP A CA 1
ATOM 760 C C . ASP A 1 98 ? 19.797 -10.562 9.852 1 54.75 98 ASP A C 1
ATOM 762 O O . ASP A 1 98 ? 20.484 -11.023 8.938 1 54.75 98 ASP A O 1
ATOM 766 N N . ASP A 1 99 ? 18.703 -10.898 10.086 1 47.16 99 ASP A N 1
ATOM 767 C CA . ASP A 1 99 ? 18 -11.805 9.172 1 47.16 99 ASP A CA 1
ATOM 768 C C . ASP A 1 99 ? 17.188 -11.023 8.141 1 47.16 99 ASP A C 1
ATOM 770 O O . ASP A 1 99 ? 16.016 -10.727 8.375 1 47.16 99 ASP A O 1
ATOM 774 N N . THR A 1 100 ? 17.922 -10.609 7.078 1 45.09 100 THR A N 1
ATOM 775 C CA . THR A 1 100 ? 17.281 -9.734 6.102 1 45.09 100 THR A CA 1
ATOM 776 C C . THR A 1 100 ? 16.844 -10.523 4.875 1 45.09 100 THR A C 1
ATOM 778 O O . THR A 1 100 ? 16.406 -9.945 3.875 1 45.09 100 THR A O 1
ATOM 781 N N . GLY A 1 101 ? 17.047 -11.711 4.996 1 38.38 101 GLY A N 1
ATOM 782 C CA . GLY A 1 101 ? 16.734 -12.508 3.822 1 38.38 101 GLY A CA 1
ATOM 783 C C . GLY A 1 101 ? 15.242 -12.773 3.664 1 38.38 101 GLY A C 1
ATOM 784 O O . GLY A 1 101 ? 14.445 -12.414 4.539 1 38.38 101 GLY A O 1
ATOM 785 N N . PRO A 1 102 ? 14.828 -13.211 2.494 1 41.12 102 PRO A N 1
ATOM 786 C CA . PRO A 1 102 ? 13.445 -13.68 2.314 1 41.12 102 PRO A CA 1
ATOM 787 C C . PRO A 1 102 ? 13 -14.625 3.424 1 41.12 102 PRO A C 1
ATOM 789 O O . PRO A 1 102 ? 13.742 -15.539 3.801 1 41.12 102 PRO A O 1
ATOM 792 N N . GLY A 1 103 ? 11.922 -14.391 4.008 1 42.66 103 GLY A N 1
ATOM 793 C CA . GLY A 1 103 ? 11.398 -15.195 5.098 1 42.66 103 GLY A CA 1
ATOM 794 C C . GLY A 1 103 ? 11.805 -14.68 6.465 1 42.66 103 GLY A C 1
ATOM 795 O O . GLY A 1 103 ? 11.469 -15.281 7.488 1 42.66 103 GLY A O 1
ATOM 796 N N . ALA A 1 104 ? 12.68 -13.688 6.344 1 45.41 104 ALA A N 1
ATOM 797 C CA . ALA A 1 104 ? 13.039 -13.117 7.645 1 45.41 104 ALA A CA 1
ATOM 798 C C . ALA A 1 104 ? 11.789 -12.781 8.453 1 45.41 104 ALA A C 1
ATOM 800 O O . ALA A 1 104 ? 10.789 -12.312 7.902 1 45.41 104 ALA A O 1
ATOM 801 N N . LYS A 1 105 ? 12.008 -13.203 9.727 1 51.12 105 LYS A N 1
ATOM 802 C CA . LYS A 1 105 ? 10.891 -12.898 10.617 1 51.12 105 LYS A CA 1
ATOM 803 C C . LYS A 1 105 ? 10.781 -11.398 10.883 1 51.12 105 LYS A C 1
ATOM 805 O O . LYS A 1 105 ? 11.797 -10.711 11.008 1 51.12 105 LYS A O 1
ATOM 810 N N . VAL A 1 106 ? 9.648 -10.898 10.602 1 48.97 106 VAL A N 1
ATOM 811 C CA . VAL A 1 106 ? 9.43 -9.469 10.812 1 48.97 106 VAL A CA 1
ATOM 812 C C . VAL A 1 106 ? 8.562 -9.25 12.055 1 48.97 106 VAL A C 1
ATOM 814 O O . VAL A 1 106 ? 7.734 -10.094 12.391 1 48.97 106 VAL A O 1
ATOM 817 N N . ASN A 1 107 ? 9.227 -8.336 12.977 1 47.88 107 ASN A N 1
ATOM 818 C CA . ASN A 1 107 ? 8.398 -7.836 14.07 1 47.88 107 ASN A CA 1
ATOM 819 C C . ASN A 1 107 ? 7.465 -6.727 13.602 1 47.88 107 ASN A C 1
ATOM 821 O O . ASN A 1 107 ? 7.82 -5.934 12.734 1 47.88 107 ASN A O 1
ATOM 825 N N . GLY A 1 108 ? 6.258 -6.836 13.664 1 42.81 108 GLY A N 1
ATOM 826 C CA . GLY A 1 108 ? 5.277 -5.812 13.328 1 42.81 108 GLY A CA 1
ATOM 827 C C . GLY A 1 108 ? 5.574 -4.473 13.977 1 42.81 108 GLY A C 1
ATOM 828 O O . GLY A 1 108 ? 6.625 -4.293 14.586 1 42.81 108 GLY A O 1
ATOM 829 N N . PRO A 1 109 ? 4.711 -3.494 13.836 1 41.62 109 PRO A N 1
ATOM 830 C CA . PRO A 1 109 ? 4.996 -2.133 14.297 1 41.62 109 PRO A CA 1
ATOM 831 C C . PRO A 1 109 ? 5.344 -2.07 15.781 1 41.62 109 PRO A C 1
ATOM 833 O O . PRO A 1 109 ? 4.867 -2.893 16.562 1 41.62 109 PRO A O 1
ATOM 836 N N . GLY A 1 110 ? 6.578 -1.783 16.109 1 37.91 110 GLY A N 1
ATOM 837 C CA . GLY A 1 110 ? 6.977 -1.611 17.484 1 37.91 110 GLY A CA 1
ATOM 838 C C . GLY A 1 110 ? 6.043 -0.708 18.266 1 37.91 110 GLY A C 1
ATOM 839 O O . GLY A 1 110 ? 5.32 0.1 17.688 1 37.91 110 GLY A O 1
ATOM 840 N N . ASN A 1 111 ? 5.441 -1.196 19.359 1 34.41 111 ASN A N 1
ATOM 841 C CA . ASN A 1 111 ? 4.676 -0.484 20.375 1 34.41 111 ASN A CA 1
ATOM 842 C C . ASN A 1 111 ? 5.273 0.891 20.656 1 34.41 111 ASN A C 1
ATOM 844 O O . ASN A 1 111 ? 4.785 1.612 21.531 1 34.41 111 ASN A O 1
ATOM 848 N N . ASP A 1 112 ? 6.512 1.103 20.672 1 34 112 ASP A N 1
ATOM 849 C CA . ASP A 1 112 ? 6.91 2.266 21.469 1 34 112 ASP A CA 1
ATOM 850 C C . ASP A 1 112 ? 6.434 3.561 20.812 1 34 112 ASP A C 1
ATOM 852 O O . ASP A 1 112 ? 6.555 3.732 19.594 1 34 112 ASP A O 1
ATOM 856 N N . ASP A 1 113 ? 5.594 4.375 21.516 1 33.66 113 ASP A N 1
ATOM 857 C CA . ASP A 1 113 ? 5.035 5.711 21.344 1 33.66 113 ASP A CA 1
ATOM 858 C C . ASP A 1 113 ? 5.828 6.508 20.312 1 33.66 113 ASP A C 1
ATOM 860 O O . ASP A 1 113 ? 5.25 7.184 19.453 1 33.66 113 ASP A O 1
ATOM 864 N N . ARG A 1 114 ? 7.004 7 20.766 1 32.28 114 ARG A N 1
ATOM 865 C CA . ARG A 1 114 ? 7.918 8.031 20.281 1 32.28 114 ARG A CA 1
ATOM 866 C C . ARG A 1 114 ? 8.625 7.586 19.016 1 32.28 114 ARG A C 1
ATOM 868 O O . ARG A 1 114 ? 9.289 8.391 18.344 1 32.28 114 ARG A O 1
ATOM 875 N N . GLU A 1 115 ? 8.883 6.332 18.844 1 35.19 115 GLU A N 1
ATOM 876 C CA . GLU A 1 115 ? 9.727 5.875 17.734 1 35.19 115 GLU A CA 1
ATOM 877 C C . GLU A 1 115 ? 8.938 5.828 16.438 1 35.19 115 GLU A C 1
ATOM 879 O O . GLU A 1 115 ? 9.484 5.484 15.383 1 35.19 115 GLU A O 1
ATOM 884 N N . MET A 1 116 ? 7.73 5.812 16.5 1 36.69 116 MET A N 1
ATOM 885 C CA . MET A 1 116 ? 6.77 6.09 15.445 1 36.69 116 MET A CA 1
ATOM 886 C C . MET A 1 116 ? 7.25 7.234 14.555 1 36.69 116 MET A C 1
ATOM 888 O O . MET A 1 116 ? 6.895 7.305 13.375 1 36.69 116 MET A O 1
ATOM 892 N N . LEU A 1 117 ? 7.781 8.242 15.383 1 33.91 117 LEU A N 1
ATOM 893 C CA . LEU A 1 117 ? 8.219 9.523 14.836 1 33.91 117 LEU A CA 1
ATOM 894 C C . LEU A 1 117 ? 9.477 9.359 14 1 33.91 117 LEU A C 1
ATOM 896 O O . LEU A 1 117 ? 9.961 10.32 13.398 1 33.91 117 LEU A O 1
ATOM 900 N N . GLY A 1 118 ? 10.227 8.477 14.406 1 35.94 118 GLY A N 1
ATOM 901 C CA . GLY A 1 118 ? 11.539 8.391 13.773 1 35.94 118 GLY A CA 1
ATOM 902 C C . GLY A 1 118 ? 11.461 8.156 12.273 1 35.94 118 GLY A C 1
ATOM 903 O O . GLY A 1 118 ? 12.484 7.969 11.617 1 35.94 118 GLY A O 1
ATOM 904 N N . GLY A 1 119 ? 10.32 7.875 11.781 1 42.25 119 GLY A N 1
ATOM 905 C CA . GLY A 1 119 ? 10.047 7.57 10.391 1 42.25 119 GLY A CA 1
ATOM 906 C C . GLY A 1 119 ? 10.367 8.719 9.453 1 42.25 119 GLY A C 1
ATOM 907 O O . GLY A 1 119 ? 10.469 8.523 8.234 1 42.25 119 GLY A O 1
ATOM 908 N N . HIS A 1 120 ? 10.43 9.922 10.078 1 44.09 120 HIS A N 1
ATOM 909 C CA . HIS A 1 120 ? 10.625 11.078 9.211 1 44.09 120 HIS A CA 1
ATOM 910 C C . HIS A 1 120 ? 11.938 10.977 8.438 1 44.09 120 HIS A C 1
ATOM 912 O O . HIS A 1 120 ? 12.016 11.398 7.281 1 44.09 120 HIS A O 1
ATOM 918 N N . VAL A 1 121 ? 12.93 10.492 9.203 1 43.03 121 VAL A N 1
ATOM 919 C CA . VAL A 1 121 ? 14.25 10.508 8.57 1 43.03 121 VAL A CA 1
ATOM 920 C C . VAL A 1 121 ? 14.273 9.555 7.383 1 43.03 121 VAL A C 1
ATOM 922 O O . VAL A 1 121 ? 14.828 9.875 6.328 1 43.03 121 VAL A O 1
ATOM 925 N N . ILE A 1 122 ? 13.609 8.453 7.473 1 48.91 122 ILE A N 1
ATOM 926 C CA . ILE A 1 122 ? 13.641 7.41 6.453 1 48.91 122 ILE A CA 1
ATOM 927 C C . ILE A 1 122 ? 12.891 7.879 5.211 1 48.91 122 ILE A C 1
ATOM 929 O O . ILE A 1 122 ? 13.32 7.617 4.082 1 48.91 122 ILE A O 1
ATOM 933 N N . GLN A 1 123 ? 12.078 8.844 5.434 1 56.75 123 GLN A N 1
ATOM 934 C CA . GLN A 1 123 ? 11.18 9.312 4.379 1 56.75 123 GLN A CA 1
ATOM 935 C C . GLN A 1 123 ? 11.922 10.211 3.391 1 56.75 123 GLN A C 1
ATOM 937 O O . GLN A 1 123 ? 11.719 10.109 2.178 1 56.75 123 GLN A O 1
ATOM 942 N N . ASN A 1 124 ? 12.922 10.891 4.074 1 58 124 ASN A N 1
ATOM 943 C CA . ASN A 1 124 ? 13.703 11.758 3.197 1 58 124 ASN A CA 1
ATOM 944 C C . ASN A 1 124 ? 14.625 10.953 2.289 1 58 124 ASN A C 1
ATOM 946 O O . ASN A 1 124 ? 14.742 11.242 1.099 1 58 124 ASN A O 1
ATOM 950 N N . LYS A 1 125 ? 15.109 9.969 2.824 1 64.44 125 LYS A N 1
ATOM 951 C CA . LYS A 1 125 ? 16.062 9.172 2.057 1 64.44 125 LYS A CA 1
ATOM 952 C C . LYS A 1 125 ? 15.352 8.359 0.975 1 64.44 125 LYS A C 1
ATOM 954 O O . LYS A 1 125 ? 15.867 8.219 -0.138 1 64.44 125 LYS A O 1
ATOM 959 N N . GLU A 1 126 ? 14.203 8.047 1.194 1 67.56 126 GLU A N 1
ATOM 960 C CA . GLU A 1 126 ? 13.438 7.281 0.213 1 67.56 126 GLU A CA 1
ATOM 961 C C . GLU A 1 126 ? 13.016 8.156 -0.96 1 67.56 126 GLU A C 1
ATOM 963 O O . GLU A 1 126 ? 13.133 7.754 -2.119 1 67.56 126 GLU A O 1
ATOM 968 N N . ALA A 1 127 ? 12.625 9.32 -0.534 1 70.88 127 ALA A N 1
ATOM 969 C CA . ALA A 1 127 ? 12.203 10.25 -1.583 1 70.88 127 ALA A CA 1
ATOM 970 C C . ALA A 1 127 ? 13.375 10.602 -2.496 1 70.88 127 ALA A C 1
ATOM 972 O O . ALA A 1 127 ? 13.234 10.633 -3.721 1 70.88 127 ALA A O 1
ATOM 973 N N . ARG A 1 128 ? 14.461 10.773 -1.893 1 74.25 128 ARG A N 1
ATOM 974 C CA . ARG A 1 128 ? 15.641 11.102 -2.678 1 74.25 128 ARG A CA 1
ATOM 975 C C . ARG A 1 128 ? 16.062 9.922 -3.551 1 74.25 128 ARG A C 1
ATOM 977 O O . ARG A 1 128 ? 16.469 10.109 -4.699 1 74.25 128 ARG A O 1
ATOM 984 N N . TYR A 1 129 ? 15.992 8.836 -3.043 1 77.5 129 TYR A N 1
ATOM 985 C CA . TYR A 1 129 ? 16.344 7.648 -3.809 1 77.5 129 TYR A CA 1
ATOM 986 C C . TYR A 1 129 ? 15.438 7.5 -5.031 1 77.5 129 TYR A C 1
ATOM 988 O O . TYR A 1 129 ? 15.906 7.133 -6.113 1 77.5 129 TYR A O 1
ATOM 996 N N . VAL A 1 130 ? 14.195 7.734 -4.785 1 76.94 130 VAL A N 1
ATOM 997 C CA . VAL A 1 130 ? 13.234 7.656 -5.883 1 76.94 130 VAL A CA 1
ATOM 998 C C . VAL A 1 130 ? 13.656 8.602 -7.008 1 76.94 130 VAL A C 1
ATOM 1000 O O . VAL A 1 130 ? 13.711 8.195 -8.172 1 76.94 130 VAL A O 1
ATOM 1003 N N . LEU A 1 131 ? 14 9.742 -6.57 1 74.12 131 LEU A N 1
ATOM 1004 C CA . LEU A 1 131 ? 14.375 10.773 -7.531 1 74.12 131 LEU A CA 1
ATOM 1005 C C . LEU A 1 131 ? 15.656 10.398 -8.258 1 74.12 131 LEU A C 1
ATOM 1007 O O . LEU A 1 131 ? 15.742 10.539 -9.484 1 74.12 131 LEU A O 1
ATOM 1011 N N . GLU A 1 132 ? 16.531 9.742 -7.633 1 82.06 132 GLU A N 1
ATOM 1012 C CA . GLU A 1 132 ? 17.875 9.547 -8.18 1 82.06 132 GLU A CA 1
ATOM 1013 C C . GLU A 1 132 ? 17.969 8.219 -8.914 1 82.06 132 GLU A C 1
ATOM 1015 O O . GLU A 1 132 ? 18.906 8.008 -9.703 1 82.06 132 GLU A O 1
ATOM 1020 N N . ASN A 1 133 ? 17 7.363 -8.789 1 85.38 133 ASN A N 1
ATOM 1021 C CA . ASN A 1 133 ? 17.172 6.02 -9.336 1 85.38 133 ASN A CA 1
ATOM 1022 C C . ASN A 1 133 ? 16.031 5.637 -10.258 1 85.38 133 ASN A C 1
ATOM 1024 O O . ASN A 1 133 ? 15.867 4.465 -10.609 1 85.38 133 ASN A O 1
ATOM 1028 N N . GLY A 1 134 ? 15.266 6.559 -10.609 1 85.75 134 GLY A N 1
ATOM 1029 C CA . GLY A 1 134 ? 14.289 6.387 -11.672 1 85.75 134 GLY A CA 1
ATOM 1030 C C . GLY A 1 134 ? 13.117 5.508 -11.266 1 85.75 134 GLY A C 1
ATOM 1031 O O . GLY A 1 134 ? 12.609 4.734 -12.078 1 85.75 134 GLY A O 1
ATOM 1032 N N . LEU A 1 135 ? 12.844 5.531 -10.039 1 92.62 135 LEU A N 1
ATOM 1033 C CA . LEU A 1 135 ? 11.625 4.832 -9.641 1 92.62 135 LEU A CA 1
ATOM 1034 C C . LEU A 1 135 ? 10.391 5.543 -10.188 1 92.62 135 LEU A C 1
ATOM 1036 O O . LEU A 1 135 ? 10.508 6.594 -10.82 1 92.62 135 LEU A O 1
ATOM 1040 N N . GLY A 1 136 ? 9.242 4.852 -10.031 1 93.44 136 GLY A N 1
ATOM 1041 C CA . GLY A 1 136 ? 8.039 5.32 -10.695 1 93.44 136 GLY A CA 1
ATOM 1042 C C . GLY A 1 136 ? 7.277 6.359 -9.898 1 93.44 136 GLY A C 1
ATOM 1043 O O . GLY A 1 136 ? 6.402 7.043 -10.43 1 93.44 136 GLY A O 1
ATOM 1044 N N . GLY A 1 137 ? 7.566 6.52 -8.672 1 93 137 GLY A N 1
ATOM 1045 C CA . GLY A 1 137 ? 6.863 7.477 -7.828 1 93 137 GLY A CA 1
ATOM 1046 C C . GLY A 1 137 ? 6.828 7.07 -6.367 1 93 137 GLY A C 1
ATOM 1047 O O . GLY A 1 137 ? 7.734 6.383 -5.887 1 93 137 GLY A O 1
ATOM 1048 N N . ILE A 1 138 ? 5.816 7.629 -5.691 1 91.56 138 ILE A N 1
ATOM 1049 C CA . ILE A 1 138 ? 5.754 7.461 -4.246 1 91.56 138 ILE A CA 1
ATOM 1050 C C . ILE A 1 138 ? 4.34 7.055 -3.834 1 91.56 138 ILE A C 1
ATOM 1052 O O . ILE A 1 138 ? 3.359 7.516 -4.422 1 91.56 138 ILE A O 1
ATOM 1056 N N . ASP A 1 139 ? 4.277 6.133 -2.881 1 92.25 139 ASP A N 1
ATOM 1057 C CA . ASP A 1 139 ? 3.049 5.801 -2.164 1 92.25 139 ASP A CA 1
ATOM 1058 C C . ASP A 1 139 ? 3.152 6.191 -0.691 1 92.25 139 ASP A C 1
ATOM 1060 O O . ASP A 1 139 ? 3.877 5.551 0.075 1 92.25 139 ASP A O 1
ATOM 1064 N N . ILE A 1 140 ? 2.402 7.227 -0.341 1 86.44 140 ILE A N 1
ATOM 1065 C CA . ILE A 1 140 ? 2.387 7.633 1.062 1 86.44 140 ILE A CA 1
ATOM 1066 C C . ILE A 1 140 ? 1.335 6.824 1.818 1 86.44 140 ILE A C 1
ATOM 1068 O O . ILE A 1 140 ? 0.142 6.91 1.517 1 86.44 140 ILE A O 1
ATOM 1072 N N . VAL A 1 141 ? 1.809 6.113 2.803 1 80.75 141 VAL A N 1
ATOM 1073 C CA . VAL A 1 141 ? 0.928 5.191 3.514 1 80.75 141 VAL A CA 1
ATOM 1074 C C . VAL A 1 141 ? 0.603 5.75 4.898 1 80.75 141 VAL A C 1
ATOM 1076 O O . VAL A 1 141 ? 1.484 6.266 5.586 1 80.75 141 VAL A O 1
ATOM 1079 N N . ALA A 1 142 ? -0.68 5.605 5.273 1 75.94 142 ALA A N 1
ATOM 1080 C CA . ALA A 1 142 ? -1.185 5.953 6.598 1 75.94 142 ALA A CA 1
ATOM 1081 C C . ALA A 1 142 ? -0.988 7.441 6.887 1 75.94 142 ALA A C 1
ATOM 1083 O O . ALA A 1 142 ? -0.521 7.812 7.965 1 75.94 142 ALA A O 1
ATOM 1084 N N . MET A 1 143 ? -1.277 8.195 5.902 1 76.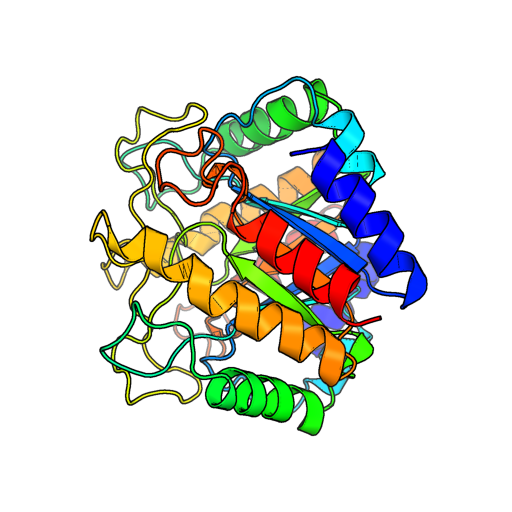38 143 MET A N 1
ATOM 1085 C CA . MET A 1 143 ? -1.086 9.633 6.031 1 76.38 143 MET A CA 1
ATOM 1086 C C . MET A 1 143 ? -1.953 10.203 7.156 1 76.38 143 MET A C 1
ATOM 1088 O O . MET A 1 143 ? -1.682 11.289 7.668 1 76.38 143 MET A O 1
ATOM 1092 N N . GLU A 1 144 ? -2.969 9.445 7.578 1 70 144 GLU A N 1
ATOM 1093 C CA . GLU A 1 144 ? -3.855 9.859 8.664 1 70 144 GLU A CA 1
ATOM 1094 C C . GLU A 1 144 ? -3.094 10.016 9.977 1 70 144 GLU A C 1
ATOM 1096 O O . GLU A 1 144 ? -3.557 10.695 10.891 1 70 144 GLU A O 1
ATOM 1101 N N . PHE A 1 145 ? -1.97 9.469 9.938 1 66.38 145 PHE A N 1
ATOM 1102 C CA . PHE A 1 145 ? -1.216 9.445 11.188 1 66.38 145 PHE A CA 1
ATOM 1103 C C . PHE A 1 145 ? -0.123 10.508 11.18 1 66.38 145 PHE A C 1
ATOM 1105 O O . PHE A 1 145 ? 0.657 10.609 12.125 1 66.38 145 PHE A O 1
ATOM 1112 N N . GLU A 1 146 ? -0.167 11.227 10.117 1 67.19 146 GLU A N 1
ATOM 1113 C CA . GLU A 1 146 ? 0.821 12.297 10.055 1 67.19 146 GLU A CA 1
ATOM 1114 C C . GLU A 1 146 ? 0.489 13.414 11.047 1 67.19 146 GLU A C 1
ATOM 1116 O O . GLU A 1 146 ? -0.666 13.57 11.445 1 67.19 146 GLU A O 1
ATOM 1121 N N . ASP A 1 147 ? 1.611 14.039 11.492 1 67 147 ASP A N 1
ATOM 1122 C CA . ASP A 1 147 ? 1.444 15.18 12.391 1 67 147 ASP A CA 1
ATOM 1123 C C . ASP A 1 147 ? 0.789 16.359 11.672 1 67 147 ASP A C 1
ATOM 1125 O O . ASP A 1 147 ? 1.446 17.062 10.906 1 67 147 ASP A O 1
ATOM 1129 N N . ASP A 1 148 ? -0.479 16.562 11.898 1 69.88 148 ASP A N 1
ATOM 1130 C CA . ASP A 1 148 ? -1.209 17.625 11.227 1 69.88 148 ASP A CA 1
ATOM 1131 C C . ASP A 1 148 ? -1.301 18.875 12.109 1 69.88 148 ASP A C 1
ATOM 1133 O O . ASP A 1 148 ? -1.895 19.875 11.719 1 69.88 148 ASP A O 1
ATOM 1137 N N . GLU A 1 149 ? -0.725 18.812 13.227 1 70.75 149 GLU A N 1
ATOM 1138 C CA . GLU A 1 149 ? -0.804 19.938 14.156 1 70.75 149 GLU A CA 1
ATOM 1139 C C . GLU A 1 149 ? 0.568 20.562 14.375 1 70.75 149 GLU A C 1
ATOM 1141 O O . GLU A 1 149 ? 0.675 21.641 14.961 1 70.75 149 GLU A O 1
ATOM 1146 N N . GLY A 1 150 ? 1.521 19.969 13.883 1 67.19 150 GLY A N 1
ATOM 1147 C CA . GLY A 1 150 ? 2.871 20.5 14.055 1 67.19 150 GLY A CA 1
ATOM 1148 C C . GLY A 1 150 ? 3.424 20.266 15.445 1 67.19 150 GLY A C 1
ATOM 1149 O O . GLY A 1 150 ? 4.238 21.062 15.93 1 67.19 150 GLY A O 1
ATOM 1150 N N . ILE A 1 151 ? 2.908 19.297 16.078 1 63.38 151 ILE A N 1
ATOM 1151 C CA . ILE A 1 151 ? 3.246 19.031 17.469 1 63.38 151 ILE A CA 1
ATOM 1152 C C . ILE A 1 151 ? 4.723 18.656 17.578 1 63.38 151 ILE A C 1
ATOM 1154 O O . ILE A 1 151 ? 5.395 19.031 18.531 1 63.38 151 ILE A O 1
ATOM 1158 N N . GLY A 1 152 ? 5.199 17.953 16.594 1 63.31 152 GLY A N 1
ATOM 1159 C CA . GLY A 1 152 ? 6.574 17.484 16.625 1 63.31 152 GLY A CA 1
ATOM 1160 C C . GLY A 1 152 ? 7.59 18.578 16.391 1 63.31 152 GLY A C 1
ATOM 1161 O O . GLY A 1 152 ? 8.797 18.359 16.5 1 63.31 152 GLY A O 1
ATOM 1162 N N . GLY A 1 153 ? 7.148 19.734 16.078 1 65.75 153 GLY A N 1
ATOM 1163 C CA . GLY A 1 153 ? 8.047 20.875 15.938 1 65.75 153 GLY A CA 1
ATOM 1164 C C . GLY A 1 153 ? 8.555 21.062 14.523 1 65.75 153 GLY A C 1
ATOM 1165 O O . GLY A 1 153 ? 9.258 22.031 14.242 1 65.75 153 GLY A O 1
ATOM 1166 N N . GLU A 1 154 ? 8.312 20.172 13.578 1 70.62 154 GLU A N 1
ATOM 1167 C CA . GLU A 1 154 ? 8.781 20.266 12.203 1 70.62 154 GLU A CA 1
ATOM 1168 C C . GLU A 1 154 ? 7.688 20.797 11.281 1 70.62 154 GLU A C 1
ATOM 1170 O O . GLU A 1 154 ? 7.789 20.688 10.055 1 70.62 154 GLU A O 1
ATOM 1175 N N . GLY A 1 155 ? 6.723 21.453 11.961 1 74.06 155 GLY A N 1
ATOM 1176 C CA . GLY A 1 155 ? 5.59 21.906 11.172 1 74.06 155 GLY A CA 1
ATOM 1177 C C . GLY A 1 155 ? 4.562 20.812 10.922 1 74.06 155 GLY A C 1
ATOM 1178 O O . GLY A 1 155 ? 4.695 19.703 11.438 1 74.06 155 GLY A O 1
ATOM 1179 N N . ARG A 1 156 ? 3.607 21.281 10.07 1 78.94 156 ARG A N 1
ATOM 1180 C CA . ARG A 1 156 ? 2.545 20.328 9.766 1 78.94 156 ARG A CA 1
ATOM 1181 C C . ARG A 1 156 ? 2.947 19.406 8.617 1 78.94 156 ARG A C 1
ATOM 1183 O O . ARG A 1 156 ? 3.641 19.828 7.688 1 78.94 156 ARG A O 1
ATOM 1190 N N . PHE A 1 157 ? 2.527 18.234 8.703 1 80.25 157 PHE A N 1
ATOM 1191 C CA . PHE A 1 157 ? 2.742 17.234 7.664 1 80.25 157 PHE A CA 1
ATOM 1192 C C . PHE A 1 157 ? 4.223 17.125 7.316 1 80.25 157 PHE A C 1
ATOM 1194 O O . PHE A 1 157 ? 4.602 17.234 6.148 1 80.25 157 PHE A O 1
ATOM 1201 N N . PRO A 1 158 ? 4.977 16.859 8.367 1 76.56 158 PRO A N 1
ATOM 1202 C CA . PRO A 1 158 ? 6.422 16.891 8.133 1 76.56 158 PRO A CA 1
ATOM 1203 C C . PRO A 1 158 ? 6.879 15.844 7.121 1 76.56 158 PRO A C 1
ATOM 1205 O O . PRO A 1 158 ? 7.773 16.109 6.316 1 76.56 158 PRO A O 1
ATOM 1208 N N . LEU A 1 159 ? 6.309 14.719 7.066 1 74.56 159 LEU A N 1
ATOM 1209 C CA . LEU A 1 159 ? 6.73 13.672 6.141 1 74.56 159 LEU A CA 1
ATOM 1210 C C . LEU A 1 159 ? 6.371 14.047 4.707 1 74.56 159 LEU A C 1
ATOM 1212 O O . LEU A 1 159 ? 7.227 14 3.818 1 74.56 159 LEU A O 1
ATOM 1216 N N . THR A 1 160 ? 5.188 14.391 4.574 1 81.12 160 THR A N 1
ATOM 1217 C CA . THR A 1 160 ? 4.73 14.75 3.238 1 81.12 160 THR A CA 1
ATOM 1218 C C . THR A 1 160 ? 5.48 15.977 2.721 1 81.12 160 THR A C 1
ATOM 1220 O O . THR A 1 160 ? 5.848 16.031 1.544 1 81.12 160 THR A O 1
ATOM 1223 N N . ARG A 1 161 ? 5.766 16.828 3.609 1 83.81 161 ARG A N 1
ATOM 1224 C CA . ARG A 1 161 ? 6.504 18.031 3.223 1 83.81 161 ARG A CA 1
ATOM 1225 C C . ARG A 1 161 ? 7.941 17.688 2.846 1 83.81 161 ARG A C 1
ATOM 1227 O O . ARG A 1 161 ? 8.508 18.297 1.928 1 83.81 161 ARG A O 1
ATOM 1234 N N . THR A 1 162 ? 8.469 16.828 3.561 1 79.81 162 THR A N 1
ATOM 1235 C CA . THR A 1 162 ? 9.828 16.406 3.25 1 79.81 162 THR A CA 1
ATOM 1236 C C . THR A 1 162 ? 9.891 15.766 1.868 1 79.81 162 THR A C 1
ATOM 1238 O O . THR A 1 162 ? 10.797 16.062 1.084 1 79.81 162 THR A O 1
ATOM 1241 N N . VAL A 1 163 ? 9.008 14.938 1.545 1 82.94 163 VAL A N 1
ATOM 1242 C CA . VAL A 1 163 ? 8.953 14.312 0.229 1 82.94 163 VAL A CA 1
ATOM 1243 C C . VAL A 1 163 ? 8.781 15.383 -0.847 1 82.94 163 VAL A C 1
ATOM 1245 O O . VAL A 1 163 ? 9.508 15.391 -1.842 1 82.94 163 VAL A O 1
ATOM 1248 N N . TYR A 1 164 ? 7.883 16.281 -0.549 1 86.56 164 TYR A N 1
ATOM 1249 C CA . TYR A 1 164 ? 7.605 17.359 -1.484 1 86.56 164 TYR A CA 1
ATOM 1250 C C . TYR A 1 164 ? 8.852 18.203 -1.738 1 86.56 164 TYR A C 1
ATOM 1252 O O . TYR A 1 164 ? 9.195 18.484 -2.889 1 86.56 164 TYR A O 1
ATOM 1260 N N . ASN A 1 165 ? 9.508 18.5 -0.7 1 85.06 165 ASN A N 1
ATOM 1261 C CA . ASN A 1 165 ? 10.672 19.359 -0.808 1 85.06 165 ASN A CA 1
ATOM 1262 C C . ASN A 1 165 ? 11.82 18.672 -1.541 1 85.06 165 ASN A C 1
ATOM 1264 O O . ASN A 1 165 ? 12.602 19.328 -2.232 1 85.06 165 ASN A O 1
ATOM 1268 N N . THR A 1 166 ? 11.922 17.453 -1.342 1 81.62 166 THR A N 1
ATOM 1269 C CA . THR A 1 166 ? 12.961 16.688 -2.035 1 81.62 166 THR A CA 1
ATOM 1270 C C . THR A 1 166 ? 12.766 16.781 -3.547 1 81.62 166 THR A C 1
ATOM 1272 O O . THR A 1 166 ? 13.742 16.906 -4.297 1 81.62 166 THR A O 1
ATOM 1275 N N . PHE A 1 167 ? 11.609 16.734 -4.023 1 82.06 167 PHE A N 1
ATOM 1276 C CA . PHE A 1 167 ? 11.344 16.734 -5.457 1 82.06 167 PHE A CA 1
ATOM 1277 C C . PHE A 1 167 ? 11.32 18.156 -6.004 1 82.06 167 PHE A C 1
ATOM 1279 O O . PHE A 1 167 ? 11.602 18.375 -7.184 1 82.06 167 PHE A O 1
ATOM 1286 N N . ARG A 1 168 ? 10.875 19.031 -5.102 1 78 168 ARG A N 1
ATOM 1287 C CA . ARG A 1 168 ? 10.906 20.438 -5.508 1 78 168 ARG A CA 1
ATOM 1288 C C . ARG A 1 168 ? 12.344 20.938 -5.625 1 78 168 ARG A C 1
ATOM 1290 O O . ARG A 1 168 ? 12.664 21.734 -6.512 1 78 168 ARG A O 1
ATOM 1297 N N . GLY A 1 169 ? 13.109 20.688 -4.5 1 65.19 169 GLY A N 1
ATOM 1298 C CA . GLY A 1 169 ? 14.484 21.156 -4.508 1 65.19 169 GLY A CA 1
ATOM 1299 C C . GLY A 1 169 ? 15.375 20.391 -5.469 1 65.19 169 GLY A C 1
ATOM 1300 O O . GLY A 1 169 ? 16.516 20.797 -5.727 1 65.19 169 GLY A O 1
ATOM 1301 N N . GLY A 1 170 ? 15.125 19.188 -5.746 1 53.59 170 GLY A N 1
ATOM 1302 C CA . GLY A 1 170 ? 15.969 18.469 -6.699 1 53.59 170 GLY A CA 1
ATOM 1303 C C . GLY A 1 170 ? 16.047 19.156 -8.047 1 53.59 170 GLY A C 1
ATOM 1304 O O . GLY A 1 170 ? 16.812 18.75 -8.922 1 53.59 170 GLY A O 1
ATOM 1305 N N . ASN A 1 171 ? 15.148 20.062 -8.445 1 39.22 171 ASN A N 1
ATOM 1306 C CA . ASN A 1 171 ? 15.523 20.797 -9.656 1 39.22 171 ASN A CA 1
ATOM 1307 C C . ASN A 1 171 ? 16.594 21.844 -9.367 1 39.22 171 ASN A C 1
ATOM 1309 O O . ASN A 1 171 ? 16.594 22.469 -8.305 1 39.22 171 ASN A O 1
ATOM 1313 N N . MET B 1 1 ? -3.27 19.359 3.973 1 83.44 1 MET B N 1
ATOM 1314 C CA . MET B 1 1 ? -2.744 18.125 3.393 1 83.44 1 MET B CA 1
ATOM 1315 C C . MET B 1 1 ? -3.111 18.016 1.917 1 83.44 1 MET B C 1
ATOM 1317 O O . MET B 1 1 ? -2.234 17.875 1.063 1 83.44 1 MET B O 1
ATOM 1321 N N . ALA B 1 2 ? -4.32 18.344 1.54 1 87.75 2 ALA B N 1
ATOM 1322 C CA . ALA B 1 2 ? -4.746 18.172 0.153 1 87.75 2 ALA B CA 1
ATOM 1323 C C . ALA B 1 2 ? -3.986 19.125 -0.771 1 87.75 2 ALA B C 1
ATOM 1325 O O . ALA B 1 2 ? -3.547 18.719 -1.854 1 87.75 2 ALA B O 1
ATOM 1326 N N . ASP B 1 3 ? -3.865 20.297 -0.287 1 89.81 3 ASP B N 1
ATOM 1327 C CA . ASP B 1 3 ? -3.125 21.266 -1.096 1 89.81 3 ASP B CA 1
ATOM 1328 C C . ASP B 1 3 ? -1.682 20.812 -1.304 1 89.81 3 ASP B C 1
ATOM 1330 O O . ASP B 1 3 ? -1.141 20.922 -2.404 1 89.81 3 ASP B O 1
ATOM 1334 N N . LEU B 1 4 ? -1.131 20.359 -0.268 1 89.12 4 LEU B N 1
ATOM 1335 C CA . LEU B 1 4 ? 0.25 19.891 -0.332 1 89.12 4 LEU B CA 1
ATOM 1336 C C . LEU B 1 4 ? 0.379 18.719 -1.286 1 89.12 4 LEU B C 1
ATOM 1338 O O . LEU B 1 4 ? 1.319 18.656 -2.082 1 89.12 4 LEU B O 1
ATOM 1342 N N . LEU B 1 5 ? -0.509 17.797 -1.274 1 91.44 5 LEU B N 1
ATOM 1343 C CA . LEU B 1 5 ? -0.493 16.641 -2.16 1 91.44 5 LEU B CA 1
ATOM 1344 C C . LEU B 1 5 ? -0.675 17.062 -3.613 1 91.44 5 LEU B C 1
ATOM 1346 O O . LEU B 1 5 ? -0.035 16.516 -4.512 1 91.44 5 LEU B O 1
ATOM 1350 N N . CYS B 1 6 ? -1.512 18.047 -3.811 1 93.62 6 CYS B N 1
ATOM 1351 C CA . CYS B 1 6 ? -1.725 18.547 -5.168 1 93.62 6 CYS B CA 1
ATOM 1352 C C . CYS B 1 6 ? -0.479 19.234 -5.695 1 93.62 6 CYS B C 1
ATOM 1354 O O . CYS B 1 6 ? -0.121 19.078 -6.863 1 93.62 6 CYS B O 1
ATOM 1356 N N . GLU B 1 7 ? 0.063 19.953 -4.852 1 93.38 7 GLU B N 1
ATOM 1357 C CA . GLU B 1 7 ? 1.326 20.578 -5.242 1 93.38 7 GLU B CA 1
ATOM 1358 C C . GLU B 1 7 ? 2.387 19.516 -5.543 1 93.38 7 GLU B C 1
ATOM 1360 O O . GLU B 1 7 ? 3.145 19.656 -6.508 1 93.38 7 GLU B O 1
ATOM 1365 N N . MET B 1 8 ? 2.467 18.562 -4.758 1 91.62 8 MET B N 1
ATOM 1366 C CA . MET B 1 8 ? 3.398 17.469 -4.969 1 91.62 8 MET B CA 1
ATOM 1367 C C . MET B 1 8 ? 3.123 16.766 -6.301 1 91.62 8 MET B C 1
ATOM 1369 O O . MET B 1 8 ? 4.051 16.469 -7.051 1 91.62 8 MET B O 1
ATOM 1373 N N . LYS B 1 9 ? 1.85 16.516 -6.543 1 94.88 9 LYS B N 1
ATOM 1374 C CA . LYS B 1 9 ? 1.478 15.875 -7.801 1 94.88 9 LYS B CA 1
ATOM 1375 C C . LYS B 1 9 ? 1.927 16.719 -9 1 94.88 9 LYS B C 1
ATOM 1377 O O . LYS B 1 9 ? 2.4 16.172 -10 1 94.88 9 LYS B O 1
ATOM 1382 N N . ASN B 1 10 ? 1.764 17.953 -8.859 1 94.44 10 ASN B N 1
ATOM 1383 C CA . ASN B 1 10 ? 2.227 18.844 -9.922 1 94.44 10 ASN B CA 1
ATOM 1384 C C . ASN B 1 10 ? 3.725 18.688 -10.172 1 94.44 10 ASN B C 1
ATOM 1386 O O . ASN B 1 10 ? 4.172 18.656 -11.312 1 94.44 10 ASN B O 1
ATOM 1390 N N . GLU B 1 11 ? 4.469 18.609 -9.141 1 90.69 11 GLU B N 1
ATOM 1391 C CA . GLU B 1 11 ? 5.906 18.391 -9.266 1 90.69 11 GLU B CA 1
ATOM 1392 C C . GLU B 1 11 ? 6.207 17.016 -9.859 1 90.69 11 GLU B C 1
ATOM 1394 O O . GLU B 1 11 ? 7.082 16.891 -10.719 1 90.69 11 GLU B O 1
ATOM 1399 N N . PHE B 1 12 ? 5.551 16.016 -9.445 1 92.31 12 PHE B N 1
ATOM 1400 C CA . PHE B 1 12 ? 5.73 14.641 -9.898 1 92.31 12 PHE B CA 1
ATOM 1401 C C . PHE B 1 12 ? 5.457 14.523 -11.391 1 92.31 12 PHE B C 1
ATOM 1403 O O . PHE B 1 12 ? 6.148 13.789 -12.102 1 92.31 12 PHE B O 1
ATOM 1410 N N . ASP B 1 13 ? 4.496 15.25 -11.812 1 92.88 13 ASP B N 1
ATOM 1411 C CA . ASP B 1 13 ? 4.098 15.172 -13.219 1 92.88 13 ASP B CA 1
ATOM 1412 C C . ASP B 1 13 ? 5.23 15.633 -14.133 1 92.88 13 ASP B C 1
ATOM 1414 O O . ASP B 1 13 ? 5.34 15.164 -15.266 1 92.88 13 ASP B O 1
ATOM 1418 N N . LYS B 1 14 ? 6.074 16.453 -13.586 1 90.38 14 LYS B N 1
ATOM 1419 C CA . LYS B 1 14 ? 7.203 16.938 -14.367 1 90.38 14 LYS B CA 1
ATOM 1420 C C . LYS B 1 14 ? 8.18 15.805 -14.68 1 90.38 14 LYS B C 1
ATOM 1422 O O . LYS B 1 14 ? 8.93 15.867 -15.656 1 90.38 14 LYS B O 1
ATOM 1427 N N . TYR B 1 15 ? 8.172 14.805 -13.922 1 88.06 15 TYR B N 1
ATOM 1428 C CA . TYR B 1 15 ? 9.125 13.711 -14.055 1 88.06 15 TYR B CA 1
ATOM 1429 C C . TYR B 1 15 ? 8.422 12.43 -14.492 1 88.06 15 TYR B C 1
ATOM 1431 O O . TYR B 1 15 ? 9.062 11.391 -14.672 1 88.06 15 TYR B O 1
ATOM 1439 N N . GLY B 1 16 ? 7.086 12.516 -14.648 1 90.38 16 GLY B N 1
ATOM 1440 C CA . GLY B 1 16 ? 6.332 11.32 -14.992 1 90.38 16 GLY B CA 1
ATOM 1441 C C . GLY B 1 16 ? 6.156 10.375 -13.82 1 90.38 16 GLY B C 1
ATOM 1442 O O . GLY B 1 16 ? 5.996 9.164 -14.008 1 90.38 16 GLY B O 1
ATOM 1443 N N . TYR B 1 17 ? 6.273 10.922 -12.57 1 92.56 17 TYR B N 1
ATOM 1444 C CA . TYR B 1 17 ? 6.117 10.117 -11.359 1 92.56 17 TYR B CA 1
ATOM 1445 C C . TYR B 1 17 ? 4.648 10 -10.977 1 92.56 17 TYR B C 1
ATOM 1447 O O . TYR B 1 17 ? 3.855 10.906 -11.234 1 92.56 17 TYR B O 1
ATOM 1455 N N . SER B 1 18 ? 4.352 8.867 -10.359 1 94.62 18 SER B N 1
ATOM 1456 C CA . SER B 1 18 ? 3.014 8.648 -9.828 1 94.62 18 SER B CA 1
ATOM 1457 C C . SER B 1 18 ? 2.959 8.961 -8.336 1 94.62 18 SER B C 1
ATOM 1459 O O . SER B 1 18 ? 3.932 8.734 -7.609 1 94.62 18 SER B O 1
ATOM 1461 N N . LEU B 1 19 ? 1.842 9.508 -7.988 1 94.94 19 LEU B N 1
ATOM 1462 C CA . LEU B 1 19 ? 1.555 9.742 -6.578 1 94.94 19 LEU B CA 1
ATOM 1463 C C . LEU B 1 19 ? 0.396 8.875 -6.105 1 94.94 19 LEU B C 1
ATOM 1465 O O . LEU B 1 19 ? -0.719 8.984 -6.621 1 94.94 19 LEU B O 1
ATOM 1469 N N . ALA B 1 20 ? 0.701 8.008 -5.199 1 94.81 20 ALA B N 1
ATOM 1470 C CA . ALA B 1 20 ? -0.309 7.152 -4.582 1 94.81 20 ALA B CA 1
ATOM 1471 C C . ALA B 1 20 ? -0.411 7.418 -3.084 1 94.81 20 ALA B C 1
ATOM 1473 O O . ALA B 1 20 ? 0.549 7.879 -2.463 1 94.81 20 ALA B O 1
ATOM 1474 N N . ILE B 1 21 ? -1.59 7.188 -2.586 1 91.69 21 ILE B N 1
ATOM 1475 C CA . ILE B 1 21 ? -1.778 7.184 -1.141 1 91.69 21 ILE B CA 1
ATOM 1476 C C . ILE B 1 21 ? -2.457 5.887 -0.712 1 91.69 21 ILE B C 1
ATOM 1478 O O . ILE B 1 21 ? -3.328 5.371 -1.419 1 91.69 21 ILE B O 1
ATOM 1482 N N . SER B 1 22 ? -1.968 5.34 0.39 1 88 22 SER B N 1
ATOM 1483 C CA . SER B 1 22 ? -2.592 4.188 1.031 1 88 22 SER B CA 1
ATOM 1484 C C . SER B 1 22 ? -3.102 4.539 2.424 1 88 22 SER B C 1
ATOM 1486 O O . SER B 1 22 ? -2.314 4.852 3.32 1 88 22 SER B O 1
ATOM 1488 N N . LEU B 1 23 ? -4.434 4.406 2.475 1 82.19 23 LEU B N 1
ATOM 1489 C CA . LEU B 1 23 ? -5.105 4.824 3.699 1 82.19 23 LEU B CA 1
ATOM 1490 C C . LEU B 1 23 ? -5.402 3.625 4.594 1 82.19 23 LEU B C 1
ATOM 1492 O O . LEU B 1 23 ? -5.605 2.514 4.102 1 82.19 23 LEU B O 1
ATOM 1496 N N . VAL B 1 24 ? -5.371 3.99 5.879 1 69.12 24 VAL B N 1
ATOM 1497 C CA . VAL B 1 24 ? -5.77 3 6.875 1 69.12 24 VAL B CA 1
ATOM 1498 C C . VAL B 1 24 ? -7.082 3.428 7.531 1 69.12 24 VAL B C 1
ATOM 1500 O O . VAL B 1 24 ? -7.145 4.469 8.188 1 69.12 24 VAL B O 1
ATOM 1503 N N . GLY B 1 25 ? -8.234 2.818 7.062 1 62.66 25 GLY B N 1
ATOM 1504 C CA . GLY B 1 25 ? -9.609 3.154 7.418 1 62.66 25 GLY B CA 1
ATOM 1505 C C . GLY B 1 25 ? -9.836 3.193 8.922 1 62.66 25 GLY B C 1
ATOM 1506 O O . GLY B 1 25 ? -10.953 2.947 9.383 1 62.66 25 GLY B O 1
ATOM 1507 N N . ALA B 1 26 ? -8.82 3.355 9.672 1 53.47 26 ALA B N 1
ATOM 1508 C CA . ALA B 1 26 ? -9.109 3.436 11.102 1 53.47 26 ALA B CA 1
ATOM 1509 C C . ALA B 1 26 ? -9.219 4.887 11.562 1 53.47 26 ALA B C 1
ATOM 1511 O O . ALA B 1 26 ? -9.836 5.176 12.586 1 53.47 26 ALA B O 1
ATOM 1512 N N . VAL B 1 27 ? -8.641 5.805 10.828 1 50.22 27 VAL B N 1
ATOM 1513 C CA . VAL B 1 27 ? -8.539 7.137 11.414 1 50.22 27 VAL B CA 1
ATOM 1514 C C . VAL B 1 27 ? -9.234 8.156 10.508 1 50.22 27 VAL B C 1
ATOM 1516 O O . VAL B 1 27 ? -9.148 8.062 9.281 1 50.22 27 VAL B O 1
ATOM 1519 N N . GLU B 1 28 ? -10.164 8.875 11.156 1 50 28 GLU B N 1
ATOM 1520 C CA . GLU B 1 28 ? -10.859 9.961 10.469 1 50 28 GLU B CA 1
ATOM 1521 C C . GLU B 1 28 ? -9.883 11.062 10.07 1 50 28 GLU B C 1
ATOM 1523 O O . GLU B 1 28 ? -9.062 11.5 10.875 1 50 28 GLU B O 1
ATOM 1528 N N . ILE B 1 29 ? -9.422 11.164 8.805 1 53.97 29 ILE B N 1
ATOM 1529 C CA . ILE B 1 29 ? -8.664 12.305 8.297 1 53.97 29 ILE B CA 1
ATOM 1530 C C . ILE B 1 29 ? -9.594 13.508 8.133 1 53.97 29 ILE B C 1
ATOM 1532 O O . ILE B 1 29 ? -10.805 13.344 7.992 1 53.97 29 ILE B O 1
ATOM 1536 N N . GLU B 1 30 ? -8.961 14.609 8.555 1 54.44 30 GLU B N 1
ATOM 1537 C CA . GLU B 1 30 ? -9.789 15.797 8.367 1 54.44 30 GLU B CA 1
ATOM 1538 C C . GLU B 1 30 ? -10.492 15.766 7.012 1 54.44 30 GLU B C 1
ATOM 1540 O O . GLU B 1 30 ? -9.898 15.367 6.008 1 54.44 30 GLU B O 1
ATOM 1545 N N . GLU B 1 31 ? -11.961 15.758 7.02 1 55.53 31 GLU B N 1
ATOM 1546 C CA . GLU B 1 31 ? -13.062 15.578 6.078 1 55.53 31 GLU B CA 1
ATOM 1547 C C . GLU B 1 31 ? -12.82 16.359 4.789 1 55.53 31 GLU B C 1
ATOM 1549 O O . GLU B 1 31 ? -13.047 15.844 3.693 1 55.53 31 GLU B O 1
ATOM 1554 N N . GLU B 1 32 ? -12.531 17.719 4.992 1 56.28 32 GLU B N 1
ATOM 1555 C CA . GLU B 1 32 ? -12.859 18.672 3.934 1 56.28 32 GLU B CA 1
ATOM 1556 C C . GLU B 1 32 ? -11.906 18.531 2.75 1 56.28 32 GLU B C 1
ATOM 1558 O O . GLU B 1 32 ? -12.164 19.078 1.673 1 56.28 32 GLU B O 1
ATOM 1563 N N . SER B 1 33 ? -11.234 17.297 2.633 1 80.81 33 SER B N 1
ATOM 1564 C CA . SER B 1 33 ? -10.344 17.453 1.49 1 80.81 33 SER B CA 1
ATOM 1565 C C . SER B 1 33 ? -10.078 16.109 0.814 1 80.81 33 SER B C 1
ATOM 1567 O O . SER B 1 33 ? -9.203 16 -0.05 1 80.81 33 SER B O 1
ATOM 1569 N N . LEU B 1 34 ? -11.117 15.289 0.958 1 86.5 34 LEU B N 1
ATOM 1570 C CA . LEU B 1 34 ? -10.836 13.969 0.39 1 86.5 34 LEU B CA 1
ATOM 1571 C C . LEU B 1 34 ? -11.117 13.953 -1.109 1 86.5 34 LEU B C 1
ATOM 1573 O O . LEU B 1 34 ? -10.43 13.258 -1.863 1 86.5 34 LEU B O 1
ATOM 1577 N N . ASP B 1 35 ? -12.094 14.75 -1.493 1 90.12 35 ASP B N 1
ATOM 1578 C CA . ASP B 1 35 ? -12.359 14.883 -2.922 1 90.12 35 ASP B CA 1
ATOM 1579 C C . ASP B 1 35 ? -11.148 15.445 -3.656 1 90.12 35 ASP B C 1
ATOM 1581 O O . ASP B 1 35 ? -10.805 14.984 -4.746 1 90.12 35 ASP B O 1
ATOM 1585 N N . LYS B 1 36 ? -10.57 16.406 -3.062 1 90.88 36 LYS B N 1
ATOM 1586 C CA . LYS B 1 36 ? -9.383 17.016 -3.654 1 90.88 36 LYS B CA 1
ATOM 1587 C C . LYS B 1 36 ? -8.211 16.031 -3.668 1 90.88 36 LYS B C 1
ATOM 1589 O O . LYS B 1 36 ? -7.48 15.938 -4.656 1 90.88 36 LYS B O 1
ATOM 1594 N N . ILE B 1 37 ? -8.07 15.289 -2.658 1 90.62 37 ILE B N 1
ATOM 1595 C CA . ILE B 1 37 ? -7.027 14.273 -2.566 1 90.62 37 ILE B CA 1
ATOM 1596 C C . ILE B 1 37 ? -7.219 13.234 -3.666 1 90.62 37 ILE B C 1
ATOM 1598 O O . ILE B 1 37 ? -6.262 12.859 -4.348 1 90.62 37 ILE B O 1
ATOM 1602 N N . ALA B 1 38 ? -8.43 12.859 -3.816 1 93 38 ALA B N 1
ATOM 1603 C CA . ALA B 1 38 ? -8.734 11.852 -4.824 1 93 38 ALA B CA 1
ATOM 1604 C C . ALA B 1 38 ? -8.383 12.344 -6.223 1 93 38 ALA B C 1
ATOM 1606 O O . ALA B 1 38 ? -7.961 11.562 -7.074 1 93 38 ALA B O 1
ATOM 1607 N N . ARG B 1 39 ? -8.508 13.547 -6.4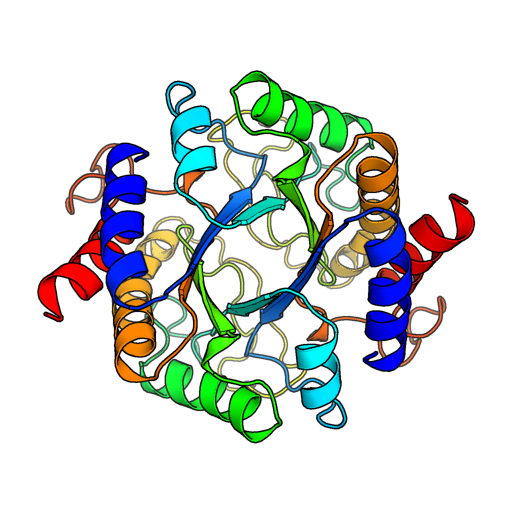49 1 93.19 39 ARG B N 1
ATOM 1608 C CA . ARG B 1 39 ? -8.227 14.117 -7.762 1 93.19 39 ARG B CA 1
ATOM 1609 C C . ARG B 1 39 ? -6.727 14.227 -8.008 1 93.19 39 ARG B C 1
ATOM 1611 O O . ARG B 1 39 ? -6.27 14.094 -9.148 1 93.19 39 ARG B O 1
ATOM 1618 N N . CYS B 1 40 ? -6.012 14.43 -7.039 1 93.81 40 CYS B N 1
ATOM 1619 C CA . CYS B 1 40 ? -4.594 14.719 -7.207 1 93.81 40 CYS B CA 1
ATOM 1620 C C . CYS B 1 40 ? -3.77 13.438 -7.191 1 93.81 40 CYS B C 1
ATOM 1622 O O . CYS B 1 40 ? -2.676 13.391 -7.758 1 93.81 40 CYS B O 1
ATOM 1624 N N . CYS B 1 41 ? -4.27 12.344 -6.617 1 95.25 41 CYS B N 1
ATOM 1625 C CA . CYS B 1 41 ? -3.512 11.102 -6.508 1 95.25 41 CYS B CA 1
ATOM 1626 C C . CYS B 1 41 ? -3.859 10.148 -7.648 1 95.25 41 CYS B C 1
ATOM 1628 O O . CYS B 1 41 ? -5.023 10.055 -8.047 1 95.25 41 CYS B O 1
ATOM 1630 N N . ASP B 1 42 ? -2.855 9.492 -8.117 1 95 42 ASP B N 1
ATOM 1631 C CA . ASP B 1 42 ? -3.064 8.539 -9.203 1 95 42 ASP B CA 1
ATOM 1632 C C . ASP B 1 42 ? -3.744 7.273 -8.688 1 95 42 ASP B C 1
ATOM 1634 O O . ASP B 1 42 ? -4.59 6.699 -9.375 1 95 42 ASP B O 1
ATOM 1638 N N . TYR B 1 43 ? -3.391 6.926 -7.535 1 93 43 TYR B N 1
ATOM 1639 C CA . TYR B 1 43 ? -3.934 5.719 -6.93 1 93 43 TYR B CA 1
ATOM 1640 C C . TYR B 1 43 ? -4.277 5.949 -5.461 1 93 43 TYR B C 1
ATOM 1642 O O . TYR B 1 43 ? -3.58 6.691 -4.766 1 93 43 TYR B O 1
ATOM 1650 N N . ILE B 1 44 ? -5.383 5.344 -5.086 1 94.5 44 ILE B N 1
ATOM 1651 C CA . ILE B 1 44 ? -5.758 5.34 -3.678 1 94.5 44 ILE B CA 1
ATOM 1652 C C . ILE B 1 44 ? -6.059 3.912 -3.229 1 94.5 44 ILE B C 1
ATOM 1654 O O . ILE B 1 44 ? -6.898 3.23 -3.822 1 94.5 44 ILE B O 1
ATOM 1658 N N . ALA B 1 45 ? -5.309 3.5 -2.258 1 92.5 45 ALA B N 1
ATOM 1659 C CA . ALA B 1 45 ? -5.566 2.195 -1.652 1 92.5 45 ALA B CA 1
ATOM 1660 C C . ALA B 1 45 ? -6.082 2.344 -0.225 1 92.5 45 ALA B C 1
ATOM 1662 O O . ALA B 1 45 ? -5.777 3.328 0.452 1 92.5 45 ALA B O 1
ATOM 1663 N N . LEU B 1 46 ? -6.926 1.409 0.148 1 85.44 46 LEU B N 1
ATOM 1664 C CA . LEU B 1 46 ? -7.555 1.504 1.461 1 85.44 46 LEU B CA 1
ATOM 1665 C C . LEU B 1 46 ? -7.477 0.171 2.197 1 85.44 46 LEU B C 1
ATOM 1667 O O . LEU B 1 46 ? -7.957 -0.849 1.697 1 85.44 46 LEU B O 1
ATOM 1671 N N . LEU B 1 47 ? -6.82 0.251 3.32 1 79 47 LEU B N 1
ATOM 1672 C CA . LEU B 1 47 ? -6.816 -0.875 4.246 1 79 47 LEU B CA 1
ATOM 1673 C C . LEU B 1 47 ? -7.938 -0.734 5.273 1 79 47 LEU B C 1
ATOM 1675 O O . LEU B 1 47 ? -8.008 0.272 5.984 1 79 47 LEU B O 1
ATOM 1679 N N . THR B 1 48 ? -8.836 -1.685 5.23 1 72.88 48 THR B N 1
ATOM 1680 C CA . THR B 1 48 ? -9.906 -1.664 6.215 1 72.88 48 THR B CA 1
ATOM 1681 C C . THR B 1 48 ? -9.562 -2.545 7.414 1 72.88 48 THR B C 1
ATOM 1683 O O . THR B 1 48 ? -9.016 -3.639 7.25 1 72.88 48 THR B O 1
ATOM 1686 N N . LEU B 1 49 ? -9.531 -1.934 8.633 1 56.47 49 LEU B N 1
ATOM 1687 C CA . LEU B 1 49 ? -9.164 -2.656 9.844 1 56.47 49 LEU B CA 1
ATOM 1688 C C . LEU B 1 49 ? -10.406 -3.057 10.633 1 56.47 49 LEU B C 1
ATOM 1690 O O . LEU B 1 49 ? -11.43 -2.365 10.586 1 56.47 49 LEU B O 1
ATOM 1694 N N . SER B 1 50 ? -10.414 -4.418 11 1 48.38 50 SER B N 1
ATOM 1695 C CA . SER B 1 50 ? -11.508 -4.867 11.852 1 48.38 50 SER B CA 1
ATOM 1696 C C . SER B 1 50 ? -11.508 -4.141 13.195 1 48.38 50 SER B C 1
ATOM 1698 O O . SER B 1 50 ? -10.445 -3.785 13.711 1 48.38 50 SER B O 1
ATOM 1700 N N . ARG B 1 51 ? -12.664 -3.732 13.391 1 41.09 51 ARG B N 1
ATOM 1701 C CA . ARG B 1 51 ? -13.078 -3.137 14.656 1 41.09 51 ARG B CA 1
ATOM 1702 C C . ARG B 1 51 ? -13.234 -4.199 15.734 1 41.09 51 ARG B C 1
ATOM 1704 O O . ARG B 1 51 ? -13.797 -5.27 15.484 1 41.09 51 ARG B O 1
ATOM 1711 N N . GLY B 1 52 ? -12.406 -4.223 16.953 1 41.03 52 GLY B N 1
ATOM 1712 C CA . GLY B 1 52 ? -12.562 -4.891 18.234 1 41.03 52 GLY B CA 1
ATOM 1713 C C . GLY B 1 52 ? -11.508 -5.957 18.484 1 41.03 52 GLY B C 1
ATOM 1714 O O . GLY B 1 52 ? -10.711 -6.266 17.609 1 41.03 52 GLY B O 1
ATOM 1715 N N . LYS B 1 53 ? -11.516 -6.309 19.828 1 39.56 53 LYS B N 1
ATOM 1716 C CA . LYS B 1 53 ? -10.781 -7.395 20.484 1 39.56 53 LYS B CA 1
ATOM 1717 C C . LYS B 1 53 ? -10.695 -8.617 19.578 1 39.56 53 LYS B C 1
ATOM 1719 O O . LYS B 1 53 ? -9.984 -9.578 19.891 1 39.56 53 LYS B O 1
ATOM 1724 N N . GLU B 1 54 ? -11.688 -8.914 18.891 1 35.03 54 GLU B N 1
ATOM 1725 C CA . GLU B 1 54 ? -11.617 -10.148 18.109 1 35.03 54 GLU B CA 1
ATOM 1726 C C . GLU B 1 54 ? -10.734 -9.969 16.875 1 35.03 54 GLU B C 1
ATOM 1728 O O . GLU B 1 54 ? -11.234 -9.625 15.797 1 35.03 54 GLU B O 1
ATOM 1733 N N . THR B 1 55 ? -9.656 -9.227 16.984 1 38.38 55 THR B N 1
ATOM 1734 C CA . THR B 1 55 ? -8.57 -8.922 16.062 1 38.38 55 THR B CA 1
ATOM 1735 C C . THR B 1 55 ? -8.469 -9.984 14.969 1 38.38 55 THR B C 1
ATOM 1737 O O . THR B 1 55 ? -7.91 -9.734 13.906 1 38.38 55 THR B O 1
ATOM 1740 N N . HIS B 1 56 ? -8.453 -11.164 15.492 1 36.09 56 HIS B N 1
ATOM 1741 C CA . HIS B 1 56 ? -8.242 -12.336 14.656 1 36.09 56 HIS B CA 1
ATOM 1742 C C . HIS B 1 56 ? -9.398 -12.539 13.68 1 36.09 56 HIS B C 1
ATOM 1744 O O . HIS B 1 56 ? -9.289 -13.328 12.742 1 36.09 56 HIS B O 1
ATOM 1750 N N . ARG B 1 57 ? -10.562 -12 14.219 1 34.97 57 ARG B N 1
ATOM 1751 C CA . ARG B 1 57 ? -11.703 -12.391 13.391 1 34.97 57 ARG B CA 1
ATOM 1752 C C . ARG B 1 57 ? -11.906 -11.398 12.25 1 34.97 57 ARG B C 1
ATOM 1754 O O . ARG B 1 57 ? -11.531 -10.234 12.359 1 34.97 57 ARG B O 1
ATOM 1761 N N . ILE B 1 58 ? -12.109 -11.844 11.102 1 38.81 58 ILE B N 1
ATOM 1762 C CA . ILE B 1 58 ? -12.406 -11.297 9.781 1 38.81 58 ILE B CA 1
ATOM 1763 C C . ILE B 1 58 ? -13.172 -9.977 9.938 1 38.81 58 ILE B C 1
ATOM 1765 O O . ILE B 1 58 ? -14.164 -9.914 10.664 1 38.81 58 ILE B O 1
ATOM 1769 N N . ALA B 1 59 ? -12.539 -8.828 10.016 1 45.75 59 ALA B N 1
ATOM 1770 C CA . ALA B 1 59 ? -13.352 -7.617 9.938 1 45.75 59 ALA B CA 1
ATOM 1771 C C . ALA B 1 59 ? -14.742 -7.93 9.383 1 45.75 59 ALA B C 1
ATOM 1773 O O . ALA B 1 59 ? -14.875 -8.531 8.312 1 45.75 59 ALA B O 1
ATOM 1774 N N . PRO B 1 60 ? -15.781 -7.891 10.281 1 50.75 60 PRO B N 1
ATOM 1775 C CA . PRO B 1 60 ? -17.109 -8.109 9.695 1 50.75 60 PRO B CA 1
ATOM 1776 C C . PRO B 1 60 ? -17.344 -7.273 8.438 1 50.75 60 PRO B C 1
ATOM 1778 O O . PRO B 1 60 ? -16.734 -6.215 8.273 1 50.75 60 PRO B O 1
ATOM 1781 N N . ILE B 1 61 ? -17.75 -7.945 7.34 1 60.97 61 ILE B N 1
ATOM 1782 C CA . ILE B 1 61 ? -18.141 -7.332 6.074 1 60.97 61 ILE B CA 1
ATOM 1783 C C . ILE B 1 61 ? -18.75 -5.957 6.332 1 60.97 61 ILE B C 1
ATOM 1785 O O . ILE B 1 61 ? -18.578 -5.031 5.531 1 60.97 61 ILE B O 1
ATOM 1789 N N . ASN B 1 62 ? -19.297 -5.777 7.535 1 64.5 62 ASN B N 1
ATOM 1790 C CA . ASN B 1 62 ? -19.953 -4.512 7.855 1 64.5 62 ASN B CA 1
ATOM 1791 C C . ASN B 1 62 ? -18.922 -3.416 8.141 1 64.5 62 ASN B C 1
ATOM 1793 O O . ASN B 1 62 ? -19.172 -2.242 7.855 1 64.5 62 ASN B O 1
ATOM 1797 N N . MET B 1 63 ? -17.875 -3.893 8.586 1 64.62 63 MET B N 1
ATOM 1798 C CA . MET B 1 63 ? -16.844 -2.896 8.883 1 64.62 63 MET B CA 1
ATOM 1799 C C . MET B 1 63 ? -16.172 -2.408 7.602 1 64.62 63 MET B C 1
ATOM 1801 O O . MET B 1 63 ? -15.898 -1.215 7.457 1 64.62 63 MET B O 1
ATOM 1805 N N . ILE B 1 64 ? -16.016 -3.342 6.734 1 71.38 64 ILE B N 1
ATOM 1806 C CA . ILE B 1 64 ? -15.453 -2.971 5.441 1 71.38 64 ILE B CA 1
ATOM 1807 C C . ILE B 1 64 ? -16.375 -1.983 4.734 1 71.38 64 ILE B C 1
ATOM 1809 O O . ILE B 1 64 ? -15.93 -0.944 4.246 1 71.38 64 ILE B O 1
ATOM 1813 N N . LYS B 1 65 ? -17.625 -2.314 4.84 1 76.81 65 LYS B N 1
ATOM 1814 C CA . LYS B 1 65 ? -18.625 -1.468 4.184 1 76.81 65 LYS B CA 1
ATOM 1815 C C . LYS B 1 65 ? -18.641 -0.073 4.801 1 76.81 65 LYS B C 1
ATOM 1817 O O . LYS B 1 65 ? -18.641 0.93 4.086 1 76.81 65 LYS B O 1
ATOM 1822 N N . SER B 1 66 ? -18.688 -0.015 6.051 1 77.12 66 SER B N 1
ATOM 1823 C CA . SER B 1 66 ? -18.766 1.272 6.734 1 77.12 66 SER B CA 1
ATOM 1824 C C . SER B 1 66 ? -17.547 2.133 6.438 1 77.12 66 SER B C 1
ATOM 1826 O O . SER B 1 66 ? -17.672 3.346 6.25 1 77.12 66 SER B O 1
ATOM 1828 N N . THR B 1 67 ? -16.422 1.504 6.422 1 77.62 67 THR B N 1
ATOM 1829 C CA . THR B 1 67 ? -15.18 2.24 6.156 1 77.62 67 THR B CA 1
ATOM 1830 C C . THR B 1 67 ? -15.164 2.77 4.727 1 77.62 67 THR B C 1
ATOM 1832 O O . THR B 1 67 ? -14.898 3.953 4.5 1 77.62 67 THR B O 1
ATOM 1835 N N . VAL B 1 68 ? -15.5 1.946 3.799 1 84.31 68 VAL B N 1
ATOM 1836 C CA . VAL B 1 68 ? -15.492 2.352 2.396 1 84.31 68 VAL B CA 1
ATOM 1837 C C . VAL B 1 68 ? -16.531 3.451 2.172 1 84.31 68 VAL B C 1
ATOM 1839 O O . VAL B 1 68 ? -16.25 4.465 1.535 1 84.31 68 VAL B O 1
ATOM 1842 N N . ASP B 1 69 ? -17.656 3.262 2.795 1 84.25 69 ASP B N 1
ATOM 1843 C CA . ASP B 1 69 ? -18.719 4.25 2.643 1 84.25 69 ASP B CA 1
ATOM 1844 C C . ASP B 1 69 ? -18.297 5.605 3.203 1 84.25 69 ASP B C 1
ATOM 1846 O O . ASP B 1 69 ? -18.641 6.648 2.648 1 84.25 69 ASP B O 1
ATOM 1850 N N . TRP B 1 70 ? -17.641 5.547 4.219 1 83.81 70 TRP B N 1
ATOM 1851 C CA . TRP B 1 70 ? -17.188 6.785 4.84 1 83.81 70 TRP B CA 1
ATOM 1852 C C . TRP B 1 70 ? -16.312 7.59 3.875 1 83.81 70 TRP B C 1
ATOM 1854 O O . TRP B 1 70 ? -16.531 8.797 3.705 1 83.81 70 TRP B O 1
ATOM 1864 N N . TYR B 1 71 ? -15.414 6.969 3.234 1 86.44 71 TYR B N 1
ATOM 1865 C CA . TYR B 1 71 ? -14.508 7.637 2.303 1 86.44 71 TYR B CA 1
ATOM 1866 C C . TYR B 1 71 ? -15.242 8.047 1.031 1 86.44 71 TYR B C 1
ATOM 1868 O O . TYR B 1 71 ? -15.023 9.141 0.506 1 86.44 71 TYR B O 1
ATOM 1876 N N . VAL B 1 72 ? -16.125 7.215 0.571 1 89.12 72 VAL B N 1
ATOM 1877 C CA . VAL B 1 72 ? -16.859 7.484 -0.663 1 89.12 72 VAL B CA 1
ATOM 1878 C C . VAL B 1 72 ? -17.812 8.656 -0.452 1 89.12 72 VAL B C 1
ATOM 1880 O O . VAL B 1 72 ? -17.906 9.555 -1.298 1 89.12 72 VAL B O 1
ATOM 1883 N N . GLU B 1 73 ? -18.438 8.711 0.641 1 88 73 GLU B N 1
ATOM 1884 C CA . GLU B 1 73 ? -19.375 9.789 0.953 1 88 73 GLU B CA 1
ATOM 1885 C C . GLU B 1 73 ? -18.641 11.125 1.073 1 88 73 GLU B C 1
ATOM 1887 O O . GLU B 1 73 ? -19.266 12.18 0.946 1 88 73 GLU B O 1
ATOM 1892 N N . ARG B 1 74 ? -17.453 11.07 1.187 1 87.44 74 ARG B N 1
ATOM 1893 C CA . ARG B 1 74 ? -16.688 12.289 1.39 1 87.44 74 ARG B CA 1
ATOM 1894 C C . ARG B 1 74 ? -15.898 12.656 0.136 1 87.44 74 ARG B C 1
ATOM 1896 O O . ARG B 1 74 ? -15.086 13.586 0.155 1 87.44 74 ARG B O 1
ATOM 1903 N N . GLY B 1 75 ? -16.141 11.859 -0.877 1 89.38 75 GLY B N 1
ATOM 1904 C CA . GLY B 1 75 ? -15.719 12.406 -2.16 1 89.38 75 GLY B CA 1
ATOM 1905 C C . GLY B 1 75 ? -14.711 11.531 -2.879 1 89.38 75 GLY B C 1
ATOM 1906 O O . GLY B 1 75 ? -14.305 11.836 -4.004 1 89.38 75 GLY B O 1
ATOM 1907 N N . ILE B 1 76 ? -14.305 10.492 -2.289 1 92 76 ILE B N 1
ATOM 1908 C CA . ILE B 1 76 ? -13.438 9.586 -3.033 1 92 76 ILE B CA 1
ATOM 1909 C C . ILE B 1 76 ? -14.289 8.641 -3.881 1 92 76 ILE B C 1
ATOM 1911 O O . ILE B 1 76 ? -15.07 7.852 -3.348 1 92 76 ILE B O 1
ATOM 1915 N N . PRO B 1 77 ? -14.164 8.789 -5.234 1 94.88 77 PRO B N 1
ATOM 1916 C CA . PRO B 1 77 ? -14.922 7.844 -6.059 1 94.88 77 PRO B CA 1
ATOM 1917 C C . PRO B 1 77 ? -14.578 6.391 -5.75 1 94.88 77 PRO B C 1
ATOM 1919 O O . PRO B 1 77 ? -13.398 6.039 -5.633 1 94.88 77 PRO B O 1
ATOM 1922 N N . ALA B 1 78 ? -15.602 5.562 -5.648 1 93.25 78 ALA B N 1
ATOM 1923 C CA . ALA B 1 78 ? -15.406 4.156 -5.32 1 93.25 78 ALA B CA 1
ATOM 1924 C C . ALA B 1 78 ? -14.445 3.488 -6.305 1 93.25 78 ALA B C 1
ATOM 1926 O O . ALA B 1 78 ? -13.57 2.727 -5.902 1 93.25 78 ALA B O 1
ATOM 1927 N N . ARG B 1 79 ? -14.555 3.85 -7.57 1 94.06 79 ARG B N 1
ATOM 1928 C CA . ARG B 1 79 ? -13.773 3.219 -8.625 1 94.06 79 ARG B CA 1
ATOM 1929 C C . ARG B 1 79 ? -12.297 3.576 -8.5 1 94.06 79 ARG B C 1
ATOM 1931 O O . ARG B 1 79 ? -11.445 2.949 -9.133 1 94.06 79 ARG B O 1
ATOM 1938 N N . LYS B 1 80 ? -12 4.527 -7.695 1 94.31 80 LYS B N 1
ATOM 1939 C CA . LYS B 1 80 ? -10.609 4.934 -7.508 1 94.31 80 LYS B CA 1
ATOM 1940 C C . LYS B 1 80 ? -9.977 4.191 -6.336 1 94.31 80 LYS B C 1
ATOM 1942 O O . LYS B 1 80 ? -8.758 4.238 -6.152 1 94.31 80 LYS B O 1
ATOM 1947 N N . ILE B 1 81 ? -10.742 3.482 -5.621 1 93.62 81 ILE B N 1
ATOM 1948 C CA . ILE B 1 81 ? -10.25 2.836 -4.41 1 93.62 81 ILE B CA 1
ATOM 1949 C C . ILE B 1 81 ? -9.82 1.406 -4.727 1 93.62 81 ILE B C 1
ATOM 1951 O O . ILE B 1 81 ? -10.609 0.612 -5.242 1 93.62 81 ILE B O 1
ATOM 1955 N N . LEU B 1 82 ? -8.539 1.123 -4.492 1 93.81 82 LEU B N 1
ATOM 1956 C CA . LEU B 1 82 ? -8.062 -0.256 -4.426 1 93.81 82 LEU B CA 1
ATOM 1957 C C . LEU B 1 82 ? -8.195 -0.81 -3.012 1 93.81 82 LEU B C 1
ATOM 1959 O O . LEU B 1 82 ? -7.762 -0.175 -2.049 1 93.81 82 LEU B O 1
ATOM 1963 N N . ALA B 1 83 ? -8.82 -1.951 -2.945 1 89 83 ALA B N 1
ATOM 1964 C CA . ALA B 1 83 ? -8.883 -2.613 -1.644 1 89 83 ALA B CA 1
ATOM 1965 C C . ALA B 1 83 ? -7.566 -3.303 -1.315 1 89 83 ALA B C 1
ATOM 1967 O O . ALA B 1 83 ? -7.066 -4.109 -2.104 1 89 83 ALA B O 1
ATOM 1968 N N . ILE B 1 84 ? -7.031 -2.924 -0.181 1 85.19 84 ILE B N 1
ATOM 1969 C CA . ILE B 1 84 ? -5.812 -3.578 0.276 1 85.19 84 ILE B CA 1
ATOM 1970 C C . ILE B 1 84 ? -6.156 -4.906 0.944 1 85.19 84 ILE B C 1
ATOM 1972 O O . ILE B 1 84 ? -7.008 -4.957 1.834 1 85.19 84 ILE B O 1
ATOM 1976 N N . VAL B 1 85 ? -5.496 -5.98 0.449 1 81.5 85 VAL B N 1
ATOM 1977 C CA . VAL B 1 85 ? -5.617 -7.312 1.037 1 81.5 85 VAL B CA 1
ATOM 1978 C C . VAL B 1 85 ? -4.254 -7.777 1.545 1 81.5 85 VAL B C 1
ATOM 1980 O O . VAL B 1 85 ? -3.416 -8.234 0.762 1 81.5 85 VAL B O 1
ATOM 1983 N N . PRO B 1 86 ? -4.062 -7.707 2.877 1 73.31 86 PRO B N 1
ATOM 1984 C CA . PRO B 1 86 ? -2.754 -8.102 3.406 1 73.31 86 PRO B CA 1
ATOM 1985 C C . PRO B 1 86 ? -2.592 -9.617 3.508 1 73.31 86 PRO B C 1
ATOM 1987 O O . PRO B 1 86 ? -3.502 -10.312 3.967 1 73.31 86 PRO B O 1
ATOM 1990 N N . ALA B 1 87 ? -1.488 -10.078 2.906 1 67.06 87 ALA B N 1
ATOM 1991 C CA . ALA B 1 87 ? -1.18 -11.5 3.035 1 67.06 87 ALA B CA 1
ATOM 1992 C C . ALA B 1 87 ? -0.617 -11.82 4.418 1 67.06 87 ALA B C 1
ATOM 1994 O O . ALA B 1 87 ? -0.594 -12.977 4.836 1 67.06 87 ALA B O 1
ATOM 1995 N N . LEU B 1 88 ? 0.009 -10.883 4.996 1 54.12 88 LEU B N 1
ATOM 1996 C CA . LEU B 1 88 ? 0.483 -11.062 6.363 1 54.12 88 LEU B CA 1
ATOM 1997 C C . LEU B 1 88 ? -0.604 -10.688 7.367 1 54.12 88 LEU B C 1
ATOM 1999 O O . LEU B 1 88 ? -1.424 -9.805 7.105 1 54.12 88 LEU B O 1
ATOM 2003 N N . GLY B 1 89 ? -1.101 -11.602 8.234 1 48.75 89 GLY B N 1
ATOM 2004 C CA . GLY B 1 89 ? -2.021 -11.164 9.273 1 48.75 89 GLY B CA 1
ATOM 2005 C C . GLY B 1 89 ? -2.002 -9.664 9.492 1 48.75 89 GLY B C 1
ATOM 2006 O O . GLY B 1 89 ? -1.196 -8.953 8.891 1 48.75 89 GLY B O 1
ATOM 2007 N N . ALA B 1 90 ? -2.756 -9.047 10.523 1 46.81 90 ALA B N 1
ATOM 2008 C CA . ALA B 1 90 ? -3.127 -7.656 10.766 1 46.81 90 ALA B CA 1
ATOM 2009 C C . ALA B 1 90 ? -1.891 -6.766 10.875 1 46.81 90 ALA B C 1
ATOM 2011 O O . ALA B 1 90 ? -0.923 -7.121 11.555 1 46.81 90 ALA B O 1
ATOM 2012 N N . ILE B 1 91 ? -1.596 -5.898 9.734 1 48.69 91 ILE B N 1
ATOM 2013 C CA . ILE B 1 91 ? -0.557 -4.875 9.781 1 48.69 91 ILE B CA 1
ATOM 2014 C C . ILE B 1 91 ? -0.851 -3.895 10.914 1 48.69 91 ILE B C 1
ATOM 2016 O O . ILE B 1 91 ? 0.054 -3.5 11.648 1 48.69 91 ILE B O 1
ATOM 2020 N N . PHE B 1 92 ? -2.152 -3.584 11.203 1 50.19 92 PHE B N 1
ATOM 2021 C CA . PHE B 1 92 ? -2.551 -2.639 12.234 1 50.19 92 PHE B CA 1
ATOM 2022 C C . PHE B 1 92 ? -3.805 -3.121 12.961 1 50.19 92 PHE B C 1
ATOM 2024 O O . PHE B 1 92 ? -4.668 -3.76 12.352 1 50.19 92 PHE B O 1
ATOM 2031 N N . THR B 1 93 ? -3.596 -3.166 14.398 1 50.06 93 THR B N 1
ATOM 2032 C CA . THR B 1 93 ? -4.812 -3.352 15.18 1 50.06 93 THR B CA 1
ATOM 2033 C C . THR B 1 93 ? -5.137 -2.098 15.984 1 50.06 93 THR B C 1
ATOM 2035 O O . THR B 1 93 ? -4.238 -1.324 16.328 1 50.06 93 THR B O 1
ATOM 2038 N N . LEU B 1 94 ? -6.469 -1.897 16.125 1 49.75 94 LEU B N 1
ATOM 2039 C CA . LEU B 1 94 ? -6.867 -0.812 17.016 1 49.75 94 LEU B CA 1
ATOM 2040 C C . LEU B 1 94 ? -6.434 -1.097 18.453 1 49.75 94 LEU B C 1
ATOM 2042 O O . LEU B 1 94 ? -6.512 -2.238 18.922 1 49.75 94 LEU B O 1
ATOM 2046 N N . GLU B 1 95 ? -5.734 -0.069 19 1 53.53 95 GLU B N 1
ATOM 2047 C CA . GLU B 1 95 ? -5.41 -0.196 20.422 1 53.53 95 GLU B CA 1
ATOM 2048 C C . GLU B 1 95 ? -6.656 -0.492 21.25 1 53.53 95 GLU B C 1
ATOM 2050 O O . GLU B 1 95 ? -6.621 -1.327 22.156 1 53.53 95 GLU B O 1
ATOM 2055 N N . ASP B 1 96 ? -7.637 0.304 21 1 53.66 96 ASP B N 1
ATOM 2056 C CA . ASP B 1 96 ? -8.961 0.116 21.594 1 53.66 96 ASP B CA 1
ATOM 2057 C C . ASP B 1 96 ? -9.977 -0.306 20.516 1 53.66 96 ASP B C 1
ATOM 2059 O O . ASP B 1 96 ? -10.344 0.492 19.656 1 53.66 96 ASP B O 1
ATOM 2063 N N . PRO B 1 97 ? -10.289 -1.615 20.625 1 54.88 97 PRO B N 1
ATOM 2064 C CA . PRO B 1 97 ? -11.18 -2.127 19.578 1 54.88 97 PRO B CA 1
ATOM 2065 C C . PRO B 1 97 ? -12.469 -1.312 19.453 1 54.88 97 PRO B C 1
ATOM 2067 O O . PRO B 1 97 ? -13.133 -1.357 18.406 1 54.88 97 PRO B O 1
ATOM 2070 N N . ASP B 1 98 ? -12.695 -0.639 20.469 1 54.28 98 ASP B N 1
ATOM 2071 C CA . ASP B 1 98 ? -13.945 0.116 20.438 1 54.28 98 ASP B CA 1
ATOM 2072 C C . ASP B 1 98 ? -13.734 1.52 19.875 1 54.28 98 ASP B C 1
ATOM 2074 O O . ASP B 1 98 ? -14.695 2.234 19.594 1 54.28 98 ASP B O 1
ATOM 2078 N N . ASP B 1 99 ? -12.602 1.874 19.859 1 46.47 99 ASP B N 1
ATOM 2079 C CA . ASP B 1 99 ? -12.273 3.186 19.297 1 46.47 99 ASP B CA 1
ATOM 2080 C C . ASP B 1 99 ? -11.93 3.088 17.812 1 46.47 99 ASP B C 1
ATOM 2082 O O . ASP B 1 99 ? -10.773 2.895 17.453 1 46.47 99 ASP B O 1
ATOM 2086 N N . THR B 1 100 ? -13.039 3.109 17.016 1 44.66 100 THR B N 1
ATOM 2087 C CA . THR B 1 100 ? -12.852 2.869 15.586 1 44.66 100 THR B CA 1
ATOM 2088 C C . THR B 1 100 ? -12.867 4.184 14.812 1 44.66 100 THR B C 1
ATOM 2090 O O . THR B 1 100 ? -12.875 4.184 13.578 1 44.66 100 THR B O 1
ATOM 2093 N N . GLY B 1 101 ? -12.992 5.152 15.523 1 38.53 101 GLY B N 1
ATOM 2094 C CA . GLY B 1 101 ? -13.102 6.426 14.836 1 38.53 101 GLY B CA 1
ATOM 2095 C C . GLY B 1 101 ? -11.773 6.934 14.312 1 38.53 101 GLY B C 1
ATOM 2096 O O . GLY B 1 101 ? -10.727 6.344 14.586 1 38.53 101 GLY B O 1
ATOM 2097 N N . PRO B 1 102 ? -11.812 7.887 13.406 1 41.47 102 PRO B N 1
ATOM 2098 C CA . PRO B 1 102 ? -10.578 8.57 12.992 1 41.47 102 PRO B CA 1
ATOM 2099 C C . PRO B 1 102 ? -9.719 8.992 14.188 1 41.47 102 PRO B C 1
ATOM 2101 O O . PRO B 1 102 ? -10.234 9.539 15.164 1 41.47 102 PRO B O 1
ATOM 2104 N N . GLY B 1 103 ? -8.5 8.68 14.195 1 42.44 103 GLY B N 1
ATOM 2105 C CA . GLY B 1 103 ? -7.578 8.984 15.281 1 42.44 103 GLY B CA 1
ATOM 2106 C C . GLY B 1 103 ? -7.453 7.867 16.297 1 42.44 103 GLY B C 1
ATOM 2107 O O . GLY B 1 103 ? -6.742 8 17.297 1 42.44 103 GLY B O 1
ATOM 2108 N N . ALA B 1 104 ? -8.328 6.906 16.078 1 45 104 ALA B N 1
ATOM 2109 C CA . ALA B 1 104 ? -8.18 5.77 16.984 1 45 104 ALA B CA 1
ATOM 2110 C C . ALA B 1 104 ? -6.734 5.293 17.031 1 45 104 ALA B C 1
ATOM 2112 O O . ALA B 1 104 ? -6.047 5.273 16 1 45 104 ALA B O 1
ATOM 2113 N N . LYS B 1 105 ? -6.438 5.043 18.328 1 50.66 105 LYS B N 1
ATOM 2114 C CA . LYS B 1 105 ? -5.078 4.539 18.516 1 50.66 105 LYS B CA 1
ATOM 2115 C C . LYS B 1 105 ? -4.949 3.111 17.984 1 50.66 105 LYS B C 1
ATOM 2117 O O . LYS B 1 105 ? -5.867 2.305 18.125 1 50.66 105 LYS B O 1
ATOM 2122 N N . VAL B 1 106 ? -4.027 2.943 17.141 1 48.69 106 VAL B N 1
ATOM 2123 C CA . VAL B 1 106 ? -3.818 1.619 16.562 1 48.69 106 VAL B CA 1
ATOM 2124 C C . VAL B 1 106 ? -2.576 0.979 17.188 1 48.69 106 VAL B C 1
ATOM 2126 O O . VAL B 1 106 ? -1.636 1.677 17.562 1 48.69 106 VAL B O 1
ATOM 2129 N N . ASN B 1 107 ? -2.91 -0.356 17.734 1 47.03 107 ASN B N 1
ATOM 2130 C CA . ASN B 1 107 ? -1.766 -1.184 18.109 1 47.03 107 ASN B CA 1
ATOM 2131 C C . ASN B 1 107 ? -1.117 -1.82 16.875 1 47.03 107 ASN B C 1
ATOM 2133 O O . ASN B 1 107 ? -1.801 -2.137 15.898 1 47.03 107 ASN B O 1
ATOM 2137 N N . GLY B 1 108 ? 0.033 -1.602 16.578 1 42.34 108 GLY B N 1
ATOM 2138 C CA . GLY B 1 108 ? 0.773 -2.211 15.492 1 42.34 108 GLY B CA 1
ATOM 2139 C C . GLY B 1 108 ? 0.58 -3.715 15.406 1 42.34 108 GLY B C 1
ATOM 2140 O O . GLY B 1 108 ? -0.242 -4.281 16.125 1 42.34 108 GLY B O 1
ATOM 2141 N N . PRO B 1 109 ? 1.319 -4.406 14.555 1 40.59 109 PRO B N 1
ATOM 2142 C CA . PRO B 1 109 ? 1.089 -5.828 14.297 1 40.59 109 PRO B CA 1
ATOM 2143 C C . PRO B 1 109 ? 1.19 -6.68 15.562 1 40.59 109 PRO B C 1
ATOM 2145 O O . PRO B 1 109 ? 1.942 -6.344 16.484 1 40.59 109 PRO B O 1
ATOM 2148 N N . GLY B 1 110 ? 0.087 -7.211 15.992 1 37.25 110 GLY B N 1
ATOM 2149 C CA . GLY B 1 110 ? 0.125 -8.133 17.125 1 37.25 110 GLY B CA 1
ATOM 2150 C C . GLY B 1 110 ? 1.2 -9.195 16.984 1 37.25 110 GLY B C 1
ATOM 2151 O O . GLY B 1 110 ? 1.651 -9.492 15.883 1 37.25 110 GLY B O 1
ATOM 2152 N N . ASN B 1 111 ? 2.125 -9.258 17.922 1 33.88 111 ASN B N 1
ATOM 2153 C CA . ASN B 1 111 ? 3.133 -10.297 18.125 1 33.88 111 ASN B CA 1
ATOM 2154 C C . ASN B 1 111 ? 2.58 -11.68 17.812 1 33.88 111 ASN B C 1
ATOM 2156 O O . ASN B 1 111 ? 3.293 -12.68 17.938 1 33.88 111 ASN B O 1
ATOM 2160 N N . ASP B 1 112 ? 1.442 -12.078 18.156 1 34 112 ASP B N 1
ATOM 2161 C CA . ASP B 1 112 ? 1.256 -13.523 18.297 1 34 112 ASP B CA 1
ATOM 2162 C C . ASP B 1 112 ? 1.325 -14.219 16.938 1 34 112 ASP B C 1
ATOM 2164 O O . ASP B 1 112 ? 0.756 -13.734 15.961 1 34 112 ASP B O 1
ATOM 2168 N N . ASP B 1 113 ? 2.285 -15.258 16.797 1 34.44 113 ASP B N 1
ATOM 2169 C CA . ASP B 1 113 ? 2.51 -16.234 15.734 1 34.44 113 ASP B CA 1
ATOM 2170 C C . ASP B 1 113 ? 1.255 -16.406 14.883 1 34.44 113 ASP B C 1
ATOM 2172 O O . ASP B 1 113 ? 1.346 -16.609 13.672 1 34.44 113 ASP B O 1
ATOM 2176 N N . ARG B 1 114 ? 0.32 -17.062 15.625 1 31.36 114 ARG B N 1
ATOM 2177 C CA . ARG B 1 114 ? -0.847 -17.812 15.156 1 31.36 114 ARG B CA 1
ATOM 2178 C C . ARG B 1 114 ? -1.863 -16.891 14.5 1 31.36 114 ARG B C 1
ATOM 2180 O O . ARG B 1 114 ? -2.805 -17.344 13.852 1 31.36 114 ARG B O 1
ATOM 2187 N N . GLU B 1 115 ? -2.088 -15.711 14.961 1 35.03 115 GLU B N 1
ATOM 2188 C CA . GLU B 1 115 ? -3.182 -14.844 14.539 1 35.03 115 GLU B CA 1
ATOM 2189 C C . GLU B 1 115 ? -2.863 -14.156 13.219 1 35.03 115 GLU B C 1
ATOM 2191 O O . GLU B 1 115 ? -3.658 -13.359 12.719 1 35.03 115 GLU B O 1
ATOM 2196 N N . MET B 1 116 ? -1.695 -14.117 12.875 1 35.81 116 MET B N 1
ATOM 2197 C CA . MET B 1 116 ? -1.15 -13.734 11.57 1 35.81 116 MET B CA 1
ATOM 2198 C C . MET B 1 116 ? -2 -14.305 10.438 1 35.81 116 MET B C 1
ATOM 2200 O O . MET B 1 116 ? -2.082 -13.711 9.359 1 35.81 116 MET B O 1
ATOM 2204 N N . LEU B 1 117 ? -2.27 -15.609 10.719 1 34.03 117 LEU B N 1
ATOM 2205 C CA . LEU B 1 117 ? -2.953 -16.484 9.766 1 34.03 117 LEU B CA 1
ATOM 2206 C C . LEU B 1 117 ? -4.414 -16.078 9.609 1 34.03 117 LEU B C 1
ATOM 2208 O O . LEU B 1 117 ? -5.141 -16.656 8.805 1 34.03 117 LEU B O 1
ATOM 2212 N N . GLY B 1 118 ? -4.914 -15.594 10.594 1 35.47 118 GLY B N 1
ATOM 2213 C CA . GLY B 1 118 ? -6.352 -15.375 10.578 1 35.47 118 GLY B CA 1
ATOM 2214 C C . GLY B 1 118 ? -6.793 -14.414 9.484 1 35.47 118 GLY B C 1
ATOM 2215 O O . GLY B 1 118 ? -7.961 -14.023 9.43 1 35.47 118 GLY B O 1
ATOM 2216 N N . GLY B 1 119 ? -5.879 -13.812 8.828 1 41.75 119 GLY B N 1
ATOM 2217 C CA . GLY B 1 119 ? -6.094 -12.828 7.785 1 41.75 119 GLY B CA 1
ATOM 2218 C C . GLY B 1 119 ? -6.824 -13.391 6.578 1 41.75 119 GLY B C 1
ATOM 2219 O O . GLY B 1 119 ? -7.312 -12.633 5.734 1 41.75 119 GLY B O 1
ATOM 2220 N N . HIS B 1 120 ? -6.777 -14.734 6.488 1 44.09 120 HIS B N 1
ATOM 2221 C CA . HIS B 1 120 ? -7.367 -15.32 5.289 1 44.09 120 HIS B CA 1
ATOM 2222 C C . HIS B 1 120 ? -8.844 -14.969 5.172 1 44.09 120 HIS B C 1
ATOM 2224 O O . HIS B 1 120 ? -9.359 -14.766 4.07 1 44.09 120 HIS B O 1
ATOM 2230 N N . VAL B 1 121 ? -9.461 -15.047 6.355 1 42.81 121 VAL B N 1
ATOM 2231 C CA . VAL B 1 121 ? -10.914 -14.898 6.305 1 42.81 121 VAL B CA 1
ATOM 2232 C C . VAL B 1 121 ? -11.266 -13.477 5.855 1 42.81 121 VAL B C 1
ATOM 2234 O O . VAL B 1 121 ? -12.18 -13.289 5.055 1 42.81 121 VAL B O 1
ATOM 2237 N N . ILE B 1 122 ? -10.523 -12.508 6.258 1 48.88 122 ILE B N 1
ATOM 2238 C CA . ILE B 1 122 ? -10.828 -11.102 5.996 1 48.88 122 ILE B CA 1
ATOM 2239 C C . ILE B 1 122 ? -10.586 -10.789 4.52 1 48.88 122 ILE B C 1
ATOM 2241 O O . ILE B 1 122 ? -11.344 -10.031 3.91 1 48.88 122 ILE B O 1
ATOM 2245 N N . GLN B 1 123 ? -9.852 -11.695 3.916 1 56.69 123 GLN B N 1
ATOM 2246 C CA . GLN B 1 123 ? -9.43 -11.469 2.537 1 56.69 123 GLN B CA 1
ATOM 2247 C C . GLN B 1 123 ? -10.547 -11.82 1.557 1 56.69 123 GLN B C 1
ATOM 2249 O O . GLN B 1 123 ? -10.781 -11.094 0.586 1 56.69 123 GLN B O 1
ATOM 2254 N N . ASN B 1 124 ? -11.281 -12.867 2.059 1 58.06 124 ASN B N 1
ATOM 2255 C CA . ASN B 1 124 ? -12.391 -13.25 1.194 1 58.06 124 ASN B CA 1
ATOM 2256 C C . ASN B 1 124 ? -13.5 -12.195 1.206 1 58.06 124 ASN B C 1
ATOM 2258 O O . ASN B 1 124 ? -14.047 -11.859 0.157 1 58.06 124 ASN B O 1
ATOM 2262 N N . LYS B 1 125 ? -13.68 -11.672 2.289 1 64.5 125 LYS B N 1
ATOM 2263 C CA . LYS B 1 125 ? -14.758 -10.695 2.418 1 64.5 125 LYS B CA 1
ATOM 2264 C C . LYS B 1 125 ? -14.398 -9.383 1.729 1 64.5 125 LYS B C 1
ATOM 2266 O O . LYS B 1 125 ? -15.25 -8.758 1.101 1 64.5 125 LYS B O 1
ATOM 2271 N N . GLU B 1 126 ? -13.219 -9.125 1.659 1 67.69 126 GLU B N 1
ATOM 2272 C CA . GLU B 1 126 ? -12.773 -7.898 1.009 1 67.69 126 GLU B CA 1
ATOM 2273 C C . GLU B 1 126 ? -12.875 -8.008 -0.51 1 67.69 126 GLU B C 1
ATOM 2275 O O . GLU B 1 126 ? -13.352 -7.09 -1.174 1 67.69 126 GLU B O 1
ATOM 2280 N N . ALA B 1 127 ? -12.484 -9.18 -0.916 1 71.19 127 ALA B N 1
ATOM 2281 C CA . ALA B 1 127 ? -12.555 -9.398 -2.359 1 71.19 127 ALA B CA 1
ATOM 2282 C C . ALA B 1 127 ? -14 -9.352 -2.848 1 71.19 127 ALA B C 1
ATOM 2284 O O . ALA B 1 127 ? -14.297 -8.742 -3.879 1 71.19 127 ALA B O 1
ATOM 2285 N N . ARG B 1 128 ? -14.805 -9.914 -2.096 1 74.5 128 ARG B N 1
ATOM 2286 C CA . ARG B 1 128 ? -16.219 -9.914 -2.465 1 74.5 128 ARG B CA 1
ATOM 2287 C C . ARG B 1 128 ? -16.797 -8.508 -2.408 1 74.5 128 ARG B C 1
ATOM 2289 O O . ARG B 1 128 ? -17.594 -8.125 -3.266 1 74.5 128 ARG B O 1
ATOM 2296 N N . TYR B 1 129 ? -16.453 -7.82 -1.482 1 77.94 129 TYR B N 1
ATOM 2297 C CA . TYR B 1 129 ? -16.938 -6.449 -1.357 1 77.94 129 TYR B CA 1
ATOM 2298 C C . TYR B 1 129 ? -16.5 -5.613 -2.555 1 77.94 129 TYR B C 1
ATOM 2300 O O . TYR B 1 129 ? -17.281 -4.793 -3.059 1 77.94 129 TYR B O 1
ATOM 2308 N N . VAL B 1 130 ? -15.289 -5.82 -2.916 1 76.94 130 VAL B N 1
ATOM 2309 C CA . VAL B 1 130 ? -14.766 -5.098 -4.074 1 76.94 130 VAL B CA 1
ATOM 2310 C C . VAL B 1 130 ? -15.648 -5.375 -5.293 1 76.94 130 VAL B C 1
ATOM 2312 O O . VAL B 1 130 ? -16.062 -4.445 -5.98 1 76.94 130 VAL B O 1
ATOM 2315 N N . LEU B 1 131 ? -15.922 -6.609 -5.422 1 73.94 131 LEU B N 1
ATOM 2316 C CA . LEU B 1 131 ? -16.703 -7.039 -6.574 1 73.94 131 LEU B CA 1
ATOM 2317 C C . LEU B 1 131 ? -18.125 -6.473 -6.512 1 73.94 131 LEU B C 1
ATOM 2319 O O . LEU B 1 131 ? -18.641 -5.973 -7.516 1 73.94 131 LEU B O 1
ATOM 2323 N N . GLU B 1 132 ? -18.641 -6.32 -5.387 1 82 132 GLU B N 1
ATOM 2324 C CA . GLU B 1 132 ? -20.062 -6.012 -5.25 1 82 132 GLU B CA 1
ATOM 2325 C C . GLU B 1 132 ? -20.297 -4.508 -5.113 1 82 132 GLU B C 1
ATOM 2327 O O . GLU B 1 132 ? -21.406 -4.023 -5.309 1 82 132 GLU B O 1
ATOM 2332 N N . ASN B 1 133 ? -19.266 -3.748 -4.906 1 85.25 133 ASN B N 1
ATOM 2333 C CA . ASN B 1 133 ? -19.484 -2.344 -4.582 1 85.25 133 ASN B CA 1
ATOM 2334 C C . ASN B 1 133 ? -18.703 -1.423 -5.512 1 85.25 133 ASN B C 1
ATOM 2336 O O . ASN B 1 133 ? -18.547 -0.231 -5.234 1 85.25 133 ASN B O 1
ATOM 2340 N N . GLY B 1 134 ? -18.203 -1.951 -6.527 1 85.62 134 GLY B N 1
ATOM 2341 C CA . GLY B 1 134 ? -17.656 -1.154 -7.609 1 85.62 134 GLY B CA 1
ATOM 2342 C C . GLY B 1 134 ? -16.328 -0.496 -7.242 1 85.62 134 GLY B C 1
ATOM 2343 O O . GLY B 1 134 ? -16.062 0.631 -7.664 1 85.62 134 GLY B O 1
ATOM 2344 N N . LEU B 1 135 ? -15.648 -1.128 -6.383 1 92.81 135 LEU B N 1
ATOM 2345 C CA . LEU B 1 135 ? -14.305 -0.613 -6.137 1 92.81 135 LEU B CA 1
ATOM 2346 C C . LEU B 1 135 ? -13.414 -0.81 -7.355 1 92.81 135 LEU B C 1
ATOM 2348 O O . LEU B 1 135 ? -13.844 -1.386 -8.359 1 92.81 135 LEU B O 1
ATOM 2352 N N . GLY B 1 136 ? -12.227 -0.175 -7.273 1 93.56 136 GLY B N 1
ATOM 2353 C CA . GLY B 1 136 ? -11.383 -0.105 -8.453 1 93.56 136 GLY B CA 1
ATOM 2354 C C . GLY B 1 136 ? -10.492 -1.323 -8.633 1 93.56 136 GLY B C 1
ATOM 2355 O O . GLY B 1 136 ? -9.93 -1.541 -9.703 1 93.56 136 GLY B O 1
ATOM 2356 N N . GLY B 1 137 ? -10.344 -2.109 -7.645 1 92.94 137 GLY B N 1
ATOM 2357 C CA . GLY B 1 137 ? -9.492 -3.285 -7.719 1 92.94 137 GLY B CA 1
ATOM 2358 C C . GLY B 1 137 ? -8.906 -3.684 -6.379 1 92.94 137 GLY B C 1
ATOM 2359 O O . GLY B 1 137 ? -9.508 -3.434 -5.332 1 92.94 137 GLY B O 1
ATOM 2360 N N . ILE B 1 138 ? -7.773 -4.414 -6.508 1 91.44 138 ILE B N 1
ATOM 2361 C CA . ILE B 1 138 ? -7.191 -5.012 -5.309 1 91.44 138 ILE B CA 1
ATOM 2362 C C . ILE B 1 138 ? -5.691 -4.738 -5.273 1 91.44 138 ILE B C 1
ATOM 2364 O O . ILE B 1 138 ? -5.031 -4.73 -6.312 1 91.44 138 ILE B O 1
ATOM 2368 N N . ASP B 1 139 ? -5.207 -4.414 -4.078 1 91.94 139 ASP B N 1
ATOM 2369 C CA . ASP B 1 139 ? -3.779 -4.383 -3.777 1 91.94 139 ASP B CA 1
ATOM 2370 C C . ASP B 1 139 ? -3.406 -5.48 -2.783 1 91.94 139 ASP B C 1
ATOM 2372 O O . ASP B 1 139 ? -3.752 -5.398 -1.603 1 91.94 139 ASP B O 1
ATOM 2376 N N . ILE B 1 140 ? -2.689 -6.484 -3.301 1 86.19 140 ILE B N 1
ATOM 2377 C CA . ILE B 1 140 ? -2.229 -7.543 -2.408 1 86.19 140 ILE B CA 1
ATOM 2378 C C . ILE B 1 140 ? -0.9 -7.141 -1.771 1 86.19 140 ILE B C 1
ATOM 2380 O O . ILE B 1 140 ? 0.095 -6.938 -2.471 1 86.19 140 ILE B O 1
ATOM 2384 N N . VAL B 1 141 ? -0.925 -7.082 -0.457 1 80.44 141 VAL B N 1
ATOM 2385 C CA . VAL B 1 141 ? 0.238 -6.574 0.263 1 80.44 141 VAL B CA 1
ATOM 2386 C C . VAL B 1 141 ? 0.968 -7.727 0.947 1 80.44 141 VAL B C 1
ATOM 2388 O O . VAL B 1 141 ? 0.336 -8.609 1.532 1 80.44 141 VAL B O 1
ATOM 2391 N N . ALA B 1 142 ? 2.303 -7.676 0.866 1 75.81 142 ALA B N 1
ATOM 2392 C CA . ALA B 1 142 ? 3.205 -8.594 1.552 1 75.81 142 ALA B CA 1
ATOM 2393 C C . ALA B 1 142 ? 2.98 -10.031 1.087 1 75.81 142 ALA B C 1
ATOM 2395 O O . ALA B 1 142 ? 2.887 -10.945 1.906 1 75.81 142 ALA B O 1
ATOM 2396 N N . MET B 1 143 ? 2.814 -10.148 -0.166 1 76.56 143 MET B N 1
ATOM 2397 C CA . MET B 1 143 ? 2.545 -11.461 -0.733 1 76.56 143 MET B CA 1
ATOM 2398 C C . MET B 1 143 ? 3.691 -12.43 -0.44 1 76.56 143 MET B C 1
ATOM 2400 O O . MET B 1 143 ? 3.514 -13.648 -0.495 1 76.56 143 MET B O 1
ATOM 2404 N N . GLU B 1 144 ? 4.867 -11.883 -0.083 1 70.31 144 GLU B N 1
ATOM 2405 C CA . GLU B 1 144 ? 6.031 -12.695 0.242 1 70.31 144 GLU B CA 1
ATOM 2406 C C . GLU B 1 144 ? 5.762 -13.578 1.457 1 70.31 144 GLU B C 1
ATOM 2408 O O . GLU B 1 144 ? 6.449 -14.578 1.666 1 70.31 144 GLU B O 1
ATOM 2413 N N . PHE B 1 145 ? 4.762 -13.219 2.111 1 66.38 145 PHE B N 1
ATOM 2414 C CA . PHE B 1 145 ? 4.5 -13.914 3.363 1 66.38 145 PHE B CA 1
ATOM 2415 C C . PHE B 1 145 ? 3.375 -14.93 3.193 1 66.38 145 PHE B C 1
ATOM 2417 O O . PHE B 1 145 ? 2.969 -15.578 4.156 1 66.38 145 PHE B O 1
ATOM 2424 N N . GLU B 1 146 ? 2.967 -15 1.985 1 67.44 146 GLU B N 1
ATOM 2425 C CA . GLU B 1 146 ? 1.919 -15.984 1.732 1 67.44 146 GLU B CA 1
ATOM 2426 C C . GLU B 1 146 ? 2.465 -17.406 1.832 1 67.44 146 GLU B C 1
ATOM 2428 O O . GLU B 1 146 ? 3.666 -17.625 1.676 1 67.44 146 GLU B O 1
ATOM 2433 N N . ASP B 1 147 ? 1.517 -18.297 2.25 1 67 147 ASP B N 1
ATOM 2434 C CA . ASP B 1 147 ? 1.868 -19.703 2.311 1 67 147 ASP B CA 1
ATOM 2435 C C . ASP B 1 147 ? 2.105 -20.281 0.913 1 67 147 ASP B C 1
ATOM 2437 O O . ASP B 1 147 ? 1.154 -20.562 0.182 1 67 147 ASP B O 1
ATOM 2441 N N . ASP B 1 148 ? 3.348 -20.438 0.553 1 70 148 ASP B N 1
ATOM 2442 C CA . ASP B 1 148 ? 3.684 -20.922 -0.778 1 70 148 ASP B CA 1
ATOM 2443 C C . ASP B 1 148 ? 3.951 -22.438 -0.751 1 70 148 ASP B C 1
ATOM 2445 O O . ASP B 1 148 ? 4.254 -23.031 -1.785 1 70 148 ASP B O 1
ATOM 2449 N N . GLU B 1 149 ? 3.814 -23 0.352 1 70.94 149 GLU B N 1
ATOM 2450 C CA . GLU B 1 149 ? 4.094 -24.438 0.472 1 70.94 149 GLU B CA 1
ATOM 2451 C C . GLU B 1 149 ? 2.828 -25.219 0.803 1 70.94 149 GLU B C 1
ATOM 2453 O O . GLU B 1 149 ? 2.822 -26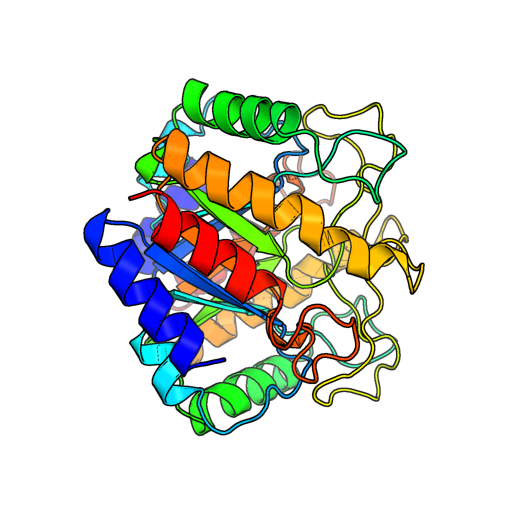.453 0.743 1 70.94 149 GLU B O 1
ATOM 2458 N N . GLY B 1 150 ? 1.836 -24.562 1.059 1 68.12 150 GLY B N 1
ATOM 2459 C CA . GLY B 1 150 ? 0.584 -25.219 1.396 1 68.12 150 GLY B CA 1
ATOM 2460 C C . GLY B 1 150 ? 0.576 -25.797 2.797 1 68.12 150 GLY B C 1
ATOM 2461 O O . GLY B 1 150 ? -0.092 -26.812 3.053 1 68.12 150 GLY B O 1
ATOM 2462 N N . ILE B 1 151 ? 1.373 -25.219 3.59 1 63.75 151 ILE B N 1
ATOM 2463 C CA . ILE B 1 151 ? 1.569 -25.75 4.938 1 63.75 151 ILE B CA 1
ATOM 2464 C C . ILE B 1 151 ? 0.27 -25.641 5.73 1 63.75 151 ILE B C 1
ATOM 2466 O O . ILE B 1 151 ? -0.06 -26.516 6.527 1 63.75 151 ILE B O 1
ATOM 2470 N N . GLY B 1 152 ? -0.433 -24.578 5.488 1 63.25 152 GLY B N 1
ATOM 2471 C CA . GLY B 1 152 ? -1.658 -24.328 6.23 1 63.25 152 GLY B CA 1
ATOM 2472 C C . GLY B 1 152 ? -2.799 -25.234 5.828 1 63.25 152 GLY B C 1
ATOM 2473 O O . GLY B 1 152 ? -3.863 -25.219 6.453 1 63.25 152 GLY B O 1
ATOM 2474 N N . GLY B 1 153 ? -2.611 -26.016 4.844 1 65.94 153 GLY B N 1
ATOM 2475 C CA . GLY B 1 153 ? -3.605 -27.016 4.469 1 65.94 153 GLY B CA 1
ATOM 2476 C C . GLY B 1 153 ? -4.598 -26.5 3.438 1 65.94 153 GLY B C 1
ATOM 2477 O O . GLY B 1 153 ? -5.449 -27.25 2.963 1 65.94 153 GLY B O 1
ATOM 2478 N N . GLU B 1 154 ? -4.617 -25.25 3.092 1 71 154 GLU B N 1
ATOM 2479 C CA . GLU B 1 154 ? -5.551 -24.672 2.127 1 71 154 GLU B CA 1
ATOM 2480 C C . GLU B 1 154 ? -4.902 -24.531 0.75 1 71 154 GLU B C 1
ATOM 2482 O O . GLU B 1 154 ? -5.406 -23.797 -0.109 1 71 154 GLU B O 1
ATOM 2487 N N . GLY B 1 155 ? -3.832 -25.344 0.604 1 74.69 155 GLY B N 1
ATOM 2488 C CA . GLY B 1 155 ? -3.1 -25.203 -0.645 1 74.69 155 GLY B CA 1
ATOM 2489 C C . GLY B 1 155 ? -2.115 -24.047 -0.635 1 74.69 155 GLY B C 1
ATOM 2490 O O . GLY B 1 155 ? -1.95 -23.375 0.385 1 74.69 155 GLY B O 1
ATOM 2491 N N . ARG B 1 156 ? -1.575 -23.922 -1.89 1 79.19 156 ARG B N 1
ATOM 2492 C CA . ARG B 1 156 ? -0.592 -22.844 -2.008 1 79.19 156 ARG B CA 1
ATOM 2493 C C . ARG B 1 156 ? -1.269 -21.516 -2.297 1 79.19 156 ARG B C 1
ATOM 2495 O O . ARG B 1 156 ? -2.271 -21.453 -3.01 1 79.19 156 ARG B O 1
ATOM 2502 N N . PHE B 1 157 ? -0.731 -20.531 -1.772 1 80.38 157 PHE B N 1
ATOM 2503 C CA . PHE B 1 157 ? -1.191 -19.156 -1.992 1 80.38 157 PHE B CA 1
ATOM 2504 C C . PHE B 1 157 ? -2.68 -19.031 -1.692 1 80.38 157 PHE B C 1
ATOM 2506 O O . PHE B 1 157 ? -3.449 -18.562 -2.529 1 80.38 157 PHE B O 1
ATOM 2513 N N . PRO B 1 158 ? -2.99 -19.422 -0.474 1 76.56 158 PRO B N 1
ATOM 2514 C CA . PRO B 1 158 ? -4.418 -19.484 -0.163 1 76.56 158 PRO B CA 1
ATOM 2515 C C . PRO B 1 158 ? -5.098 -18.109 -0.264 1 76.56 158 PRO B C 1
ATOM 2517 O O . PRO B 1 158 ? -6.242 -18.016 -0.72 1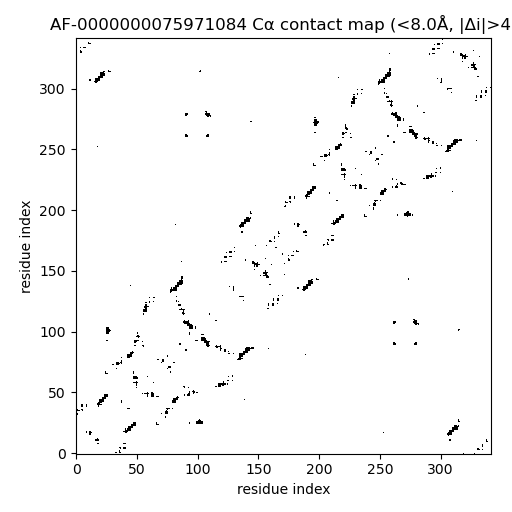 76.56 158 PRO B O 1
ATOM 2520 N N . LEU B 1 159 ? -4.477 -17.078 0.086 1 74.75 159 LEU B N 1
ATOM 2521 C CA . LEU B 1 159 ? -5.094 -15.75 0.048 1 74.75 159 LEU B CA 1
ATOM 2522 C C . LEU B 1 159 ? -5.297 -15.289 -1.391 1 74.75 159 LEU B C 1
ATOM 2524 O O . LEU B 1 159 ? -6.398 -14.883 -1.767 1 74.75 159 LEU B O 1
ATOM 2528 N N . THR B 1 160 ? -4.273 -15.391 -2.092 1 81.12 160 THR B N 1
ATOM 2529 C CA . THR B 1 160 ? -4.352 -14.969 -3.484 1 81.12 160 THR B CA 1
ATOM 2530 C C . THR B 1 160 ? -5.352 -15.82 -4.258 1 81.12 160 THR B C 1
ATOM 2532 O O . THR B 1 160 ? -6.105 -15.305 -5.082 1 81.12 160 THR B O 1
ATOM 2535 N N . ARG B 1 161 ? -5.395 -17.047 -3.91 1 84.06 161 ARG B N 1
ATOM 2536 C CA . ARG B 1 161 ? -6.336 -17.938 -4.574 1 84.06 161 ARG B CA 1
ATOM 2537 C C . ARG B 1 161 ? -7.773 -17.594 -4.195 1 84.06 161 ARG B C 1
ATOM 2539 O O . ARG B 1 161 ? -8.68 -17.688 -5.023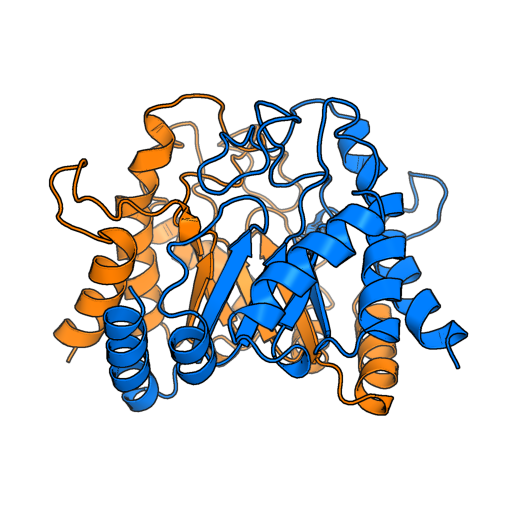 1 84.06 161 ARG B O 1
ATOM 2546 N N . THR B 1 162 ? -7.918 -17.297 -3.018 1 79.81 162 THR B N 1
ATOM 2547 C CA . THR B 1 162 ? -9.25 -16.906 -2.566 1 79.81 162 THR B CA 1
ATOM 2548 C C . THR B 1 162 ? -9.734 -15.664 -3.301 1 79.81 162 THR B C 1
ATOM 2550 O O . THR B 1 162 ? -10.883 -15.602 -3.744 1 79.81 162 THR B O 1
ATOM 2553 N N . VAL B 1 163 ? -8.945 -14.695 -3.426 1 82.94 163 VAL B N 1
ATOM 2554 C CA . VAL B 1 163 ? -9.297 -13.484 -4.156 1 82.94 163 VAL B CA 1
ATOM 2555 C C . VAL B 1 163 ? -9.617 -13.828 -5.609 1 82.94 163 VAL B C 1
ATOM 2557 O O . VAL B 1 163 ? -10.641 -13.398 -6.141 1 82.94 163 VAL B O 1
ATOM 2560 N N . TYR B 1 164 ? -8.766 -14.664 -6.16 1 86.25 164 TYR B N 1
ATOM 2561 C CA . TYR B 1 164 ? -8.945 -15.086 -7.547 1 86.25 164 TYR B CA 1
ATOM 2562 C C . TYR B 1 164 ? -10.281 -15.789 -7.734 1 86.25 164 TYR B C 1
ATOM 2564 O O . TYR B 1 164 ? -11.031 -15.477 -8.664 1 86.25 164 TYR B O 1
ATOM 2572 N N . ASN B 1 165 ? -10.547 -16.641 -6.855 1 85.06 165 ASN B N 1
ATOM 2573 C CA . ASN B 1 165 ? -11.758 -17.438 -6.977 1 85.06 165 ASN B CA 1
ATOM 2574 C C . ASN B 1 165 ? -13.016 -16.594 -6.797 1 85.06 165 ASN B C 1
ATOM 2576 O O . ASN B 1 165 ? -14.055 -16.875 -7.398 1 85.06 165 ASN B O 1
ATOM 2580 N N . THR B 1 166 ? -12.922 -15.656 -5.969 1 81.69 166 THR B N 1
ATOM 2581 C CA . THR B 1 166 ? -14.055 -14.75 -5.762 1 81.69 166 THR B CA 1
ATOM 2582 C C . THR B 1 166 ? -14.414 -14.031 -7.055 1 81.69 166 THR B C 1
ATOM 2584 O O . THR B 1 166 ? -15.594 -13.852 -7.367 1 81.69 166 THR B O 1
ATOM 2587 N N . PHE B 1 167 ? -13.508 -13.633 -7.805 1 82 167 PHE B N 1
ATOM 2588 C CA . PHE B 1 167 ? -13.773 -12.867 -9.023 1 82 167 PHE B CA 1
ATOM 2589 C C . PHE B 1 167 ? -14.078 -13.79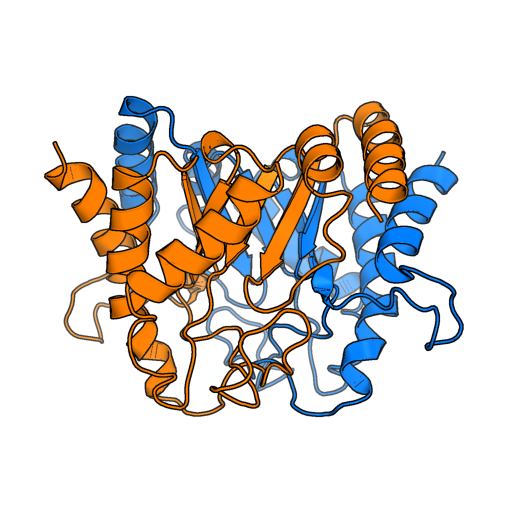7 -10.188 1 82 167 PHE B C 1
ATOM 2591 O O . PHE B 1 167 ? -14.773 -13.414 -11.133 1 82 167 PHE B O 1
ATOM 2598 N N . ARG B 1 168 ? -13.438 -14.961 -10.102 1 78.19 168 ARG B N 1
ATOM 2599 C CA . ARG B 1 168 ? -13.758 -15.953 -11.133 1 78.19 168 ARG B CA 1
ATOM 2600 C C . ARG B 1 168 ? -15.188 -16.453 -10.977 1 78.19 168 ARG B C 1
ATOM 2602 O O . ARG B 1 168 ? -15.875 -16.703 -11.969 1 78.19 168 ARG B O 1
ATOM 2609 N N . GLY B 1 169 ? -15.477 -16.906 -9.727 1 65.38 169 GLY B N 1
ATOM 2610 C CA . GLY B 1 169 ? -16.812 -17.438 -9.492 1 65.38 169 GLY B CA 1
ATOM 2611 C C . GLY B 1 169 ? -17.891 -16.375 -9.531 1 65.38 169 GLY B C 1
ATOM 2612 O O . GLY B 1 169 ? -19.078 -16.688 -9.531 1 65.38 169 GLY B O 1
ATOM 2613 N N . GLY B 1 170 ? -17.625 -15.172 -9.211 1 53.81 170 GLY B N 1
ATOM 2614 C CA . GLY B 1 170 ? -18.688 -14.164 -9.289 1 53.81 170 GLY B CA 1
ATOM 2615 C C . GLY B 1 170 ? -19.297 -14.047 -10.672 1 53.81 170 GLY B C 1
ATOM 2616 O O . GLY B 1 170 ? -20.266 -13.312 -10.859 1 53.81 170 GLY B O 1
ATOM 2617 N N . ASN B 1 171 ? -18.688 -14.523 -11.742 1 39.59 171 ASN B N 1
ATOM 2618 C CA . ASN B 1 171 ? -19.531 -14.539 -12.938 1 39.59 171 ASN B CA 1
ATOM 2619 C C . ASN B 1 171 ? -20.562 -15.664 -12.883 1 39.59 171 ASN B C 1
ATOM 2621 O O . ASN B 1 171 ? -20.281 -16.75 -12.359 1 39.59 171 ASN B O 1
#

Nearest PDB structures (foldseek):
  8fsi-assembly1_A  TM=5.199E-01  e=1.696E-02  Escherichia coli K-12
  3cb8-assembly1_A  TM=4.997E-01  e=5.633E-02  unclassified
  1nhr-assembly1_A  TM=4.202E-01  e=7.506E-01  Enterococcus faecalis
  1joa-assembly1_A  TM=3.781E-01  e=5.830E-01  Enterococcus faecalis
  6c2g-assembly2_D  TM=3.127E-01  e=3.517E-01  Homo sapiens

InterPro domains:
  IPR001223 Glycoside hydrolase family 18, catalytic domain [PS51910] (1-170)
  IPR017853 Glycoside hydrolase superfamily [SSF51445] (2-169)

Secondary structure (DSSP, 8-state):
-HHHHHHHHHHHHTTT-EEEEEEETTS---STTHHHHHHH-SEEEEEPPPPSS-TTS---HHHHHHHHHHHHHTT--GGGEEEEEESSS-S-EESSTT--STT--EE-S---TTGGGTHHHHHHHHHHHHHHHT--EEEEE-GGGS-SS-TTSS-SSHHHHHHHHHHHHT-/-HHHHHHHHHHHHTTT-EEEEEEETTS---GGGHHHHHHH-SEEEEEPPPPSS-TTS---HHHHHHHHHHHHHTT--GGGEEEEEESSS-S-EESSTT--STT--EE-S---TTTTSTHHHHHHHHHHHHHHHT--EEEEE-GGGS-SS-TTSS-SSHHHHHHHHHHHHT-

Foldseek 3Di:
DLVVLQVVLVVCVVVPHFAEEEEELQADDPLPDLQSNLVSHPAYEYEQAAADPVRLAQRPLVSVVVSLCVSVVSHRPQQRYAYEQEQFRDQWAFPHSVRRYHVGHIDGDDPDDPSSRSSQNNLLSRLLCCVVPNHNYYHYPPLVPFAQPCPVVCHGRSSVVSSVCSVVVVD/DLVVLQVVLVVCVVVPHFAEDEEELQADDDLQPLQSNLVSHQAYEYEQQAQDPVNLAQNPLVSVVVSLCSSVVSHRPQQRYAYEQEQFRDQWAFPHSHRRYHVGHIDGDDPDPPSRRSSQNNLLSRLLCCVVPNHNYYDYPPLVPFAQPCPVVCHGRSSVVSSVCSVVVVD

Sequence (342 aa):
MADLLCEMKNEFDKYGYSLAISLVGAVEIEEESLDKIARCCDYIALLTLSRGKETHRIAPINMIKSTVDWYVERGIPARKILAIVPALGAIFTLEDPDDTGPGAKVNGPGNDDREMLGGHVIQNKEARYVLENGLGGIDIVAMEFEDDEGIGGEGRFPLTRTVYNTFRGGNMADLLCEMKNEFDKYGYSLAISLVGAVEIEEESLDKIARCCDYIALLTLSRGKETHRIAPINMIKSTVDWYVERGIPARKILAIVPALGAIFTLEDPDDTGPGAKVNGPGNDDREMLGGHVIQNKEARYVLENGLGGIDIVAMEFEDDEGIGGEGRFPLTRTVYNTFRGGN

pLDDT: mean 70.18, std 19.88, range [31.36, 95.25]

Radius of gyration: 18.26 Å; Cα contacts (8 Å, |Δi|>4): 765; chains: 2; bounding box: 42×49×39 Å

Organism: Ladona fulva (NCBI:txid123851)

Solvent-accessible surface area (backbone atoms only — not comparable to full-atom values): 16972 Å² total; per-residue (Å²): 107,41,66,58,48,38,52,37,33,56,58,29,54,76,74,68,33,44,37,31,37,31,39,49,53,39,35,58,47,87,64,93,32,39,37,56,38,50,68,44,33,77,39,35,32,37,33,69,53,33,69,30,88,59,58,48,47,34,40,52,65,63,46,45,49,52,40,52,46,53,48,37,75,46,43,27,59,47,56,52,31,21,41,46,38,56,41,43,17,58,62,55,32,44,60,40,31,81,41,56,44,42,72,37,51,62,32,36,16,71,78,59,80,74,45,31,61,32,29,50,60,28,36,43,49,47,41,46,46,32,69,73,61,50,36,18,28,38,26,40,25,31,58,64,57,37,46,75,77,23,79,87,69,69,42,56,34,42,56,63,47,42,37,37,46,48,64,60,60,69,102,106,40,65,59,49,38,52,35,34,58,57,29,53,77,74,68,33,44,39,30,37,32,40,48,53,39,34,57,50,86,63,95,33,38,38,56,37,49,71,43,33,76,39,37,33,38,33,68,52,41,69,29,86,57,66,49,46,39,40,52,65,63,45,47,49,53,42,52,46,55,47,37,77,43,44,28,58,46,56,53,31,21,41,46,40,54,42,43,17,60,60,56,32,45,60,41,30,80,42,56,45,44,67,35,52,62,32,32,18,71,79,58,82,74,47,32,62,32,29,51,56,30,37,44,48,48,42,47,47,33,71,75,61,49,35,18,26,39,26,39,26,30,59,66,59,37,46,75,77,24,77,86,68,68,42,56,35,41,57,63,46,42,39,38,47,47,64,60,61,68,103